Protein 2QLK (pdb7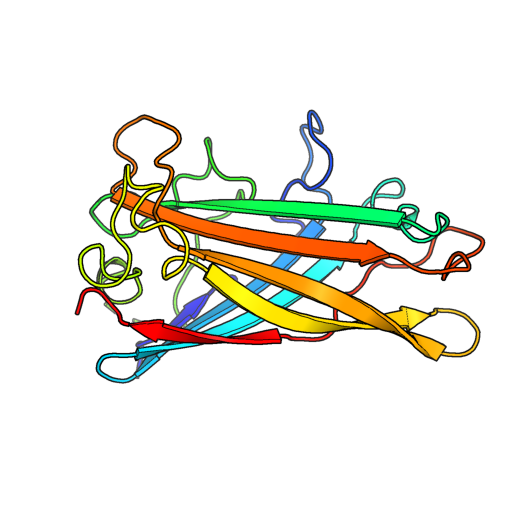0)

Structure (mmCIF, N/CA/C/O backbone):
data_2QLK
#
_entry.id   2QLK
#
_cell.length_a   87.831
_cell.length_b   87.831
_cell.length_c   53.897
_cell.angle_alpha   90.000
_cell.angle_beta   90.000
_cell.angle_gamma   120.000
#
_symmetry.space_group_name_H-M   'H 3'
#
loop_
_entity.id
_entity.type
_entity.pdbx_description
1 polymer Fiber
2 non-polymer GLYCEROL
3 water water
#
loop_
_atom_site.group_PDB
_atom_site.id
_atom_site.type_symbol
_atom_site.label_atom_id
_atom_site.label_alt_id
_atom_site.label_comp_id
_atom_site.label_asym_id
_atom_site.label_entity_id
_atom_site.label_seq_id
_atom_site.pdbx_PDB_ins_code
_atom_site.Cartn_x
_atom_site.Cartn_y
_atom_site.Cartn_z
_atom_site.occupancy
_atom_site.B_iso_or_equiv
_atom_site.auth_seq_id
_atom_site.auth_comp_id
_atom_site.auth_asym_id
_atom_site.auth_atom_id
_atom_sit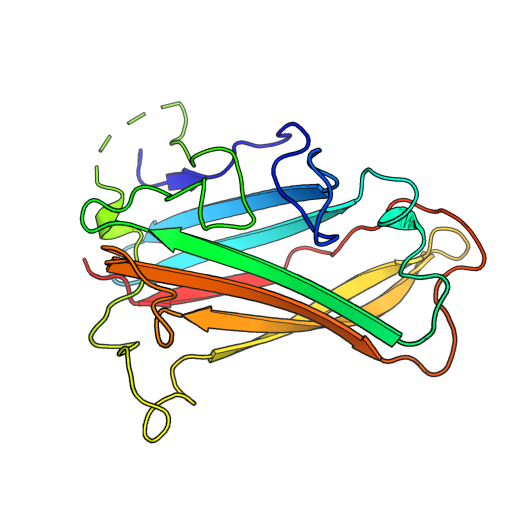e.pdbx_PDB_model_num
ATOM 1 N N . SER A 1 20 ? 0.428 4.804 -21.757 1.00 88.50 20 SER A N 1
ATOM 2 C CA . SER A 1 20 ? 1.012 6.174 -21.829 1.00 88.23 20 SER A CA 1
ATOM 3 C C . SER A 1 20 ? -0.081 7.244 -21.819 1.00 87.71 20 SER A C 1
ATOM 4 O O . SER A 1 20 ? -1.219 6.981 -22.209 1.00 87.72 20 SER A O 1
ATOM 7 N N . ILE A 1 21 ? 0.284 8.446 -21.371 1.00 110.86 21 ILE A N 1
ATOM 8 C CA . ILE A 1 21 ? -0.628 9.592 -21.276 1.00 110.13 21 ILE A CA 1
ATOM 9 C C . ILE A 1 21 ? -1.873 9.229 -20.465 1.00 108.95 21 ILE A C 1
ATOM 10 O O . ILE A 1 21 ? -2.951 9.798 -20.650 1.00 108.39 21 ILE A O 1
ATOM 15 N N . ASN A 1 22 ? -1.698 8.280 -19.551 1.00 71.56 22 ASN A N 1
ATOM 16 C CA . ASN A 1 22 ? -2.779 7.811 -18.696 1.00 69.36 22 ASN A CA 1
ATOM 17 C C . ASN A 1 22 ? -2.505 8.259 -17.267 1.00 66.81 22 ASN A C 1
ATOM 18 O O . ASN A 1 22 ? -2.630 7.484 -16.317 1.00 67.02 22 ASN A O 1
ATOM 23 N N . THR A 1 23 ? -2.146 9.528 -17.122 1.00 46.71 23 THR A N 1
ATOM 24 C CA . THR A 1 23 ? -1.831 10.066 -15.817 1.00 43.38 23 THR A CA 1
ATOM 25 C C . THR A 1 23 ? -2.340 11.495 -15.586 1.00 41.69 23 THR A C 1
ATOM 26 O O . THR A 1 23 ? -2.026 12.423 -16.341 1.00 41.40 23 THR A O 1
ATOM 30 N N . LEU A 1 24 ? -3.151 11.645 -14.541 1.00 45.12 24 LEU A N 1
ATOM 31 C CA . LEU A 1 24 ? -3.729 12.925 -14.147 1.00 42.54 24 LEU A CA 1
ATOM 32 C C . LEU A 1 24 ? -3.059 13.348 -12.824 1.00 41.11 24 LEU A C 1
ATOM 33 O O . LEU A 1 24 ? -3.083 12.594 -11.849 1.00 42.21 24 LEU A O 1
ATOM 38 N N . TRP A 1 25 ? -2.452 14.532 -12.778 1.00 37.32 25 TRP A N 1
ATOM 39 C CA . TRP A 1 25 ? -1.769 14.950 -11.559 1.00 34.78 25 TRP A CA 1
ATOM 40 C C . TRP A 1 25 ? -1.647 16.444 -11.363 1.00 34.21 25 TRP A C 1
ATOM 41 O O . TRP A 1 25 ? -2.008 17.247 -12.234 1.00 35.06 25 TRP A O 1
ATOM 52 N N . THR A 1 26 ? -1.106 16.809 -10.209 1.00 32.04 26 THR A N 1
ATOM 53 C CA . THR A 1 26 ? -0.920 18.196 -9.861 1.00 30.14 26 THR A CA 1
ATOM 54 C C . THR A 1 26 ? 0.412 18.719 -10.398 1.00 31.19 26 THR A C 1
ATOM 55 O O . THR A 1 26 ? 0.698 19.900 -10.253 1.00 31.07 26 THR A O 1
ATOM 59 N N . GLY A 1 27 ? 1.204 17.850 -11.023 1.00 35.40 27 GLY A N 1
ATOM 60 C CA . GLY A 1 27 ? 2.514 18.257 -11.505 1.00 39.20 27 GLY A CA 1
ATOM 61 C C . GLY A 1 27 ? 3.446 18.058 -10.322 1.00 41.99 27 GLY A C 1
ATOM 62 O O . GLY A 1 27 ? 3.000 18.205 -9.180 1.00 41.41 27 GLY A O 1
ATOM 63 N N . ILE A 1 28 ? 4.714 17.739 -10.564 1.00 93.01 28 ILE A N 1
ATOM 64 C CA . ILE A 1 28 ? 5.656 17.495 -9.471 1.00 95.34 28 ILE A CA 1
ATOM 65 C C . ILE A 1 28 ? 5.673 18.504 -8.324 1.00 96.63 28 ILE A C 1
ATOM 66 O O . ILE A 1 28 ? 4.959 18.329 -7.342 1.00 100.02 28 ILE A O 1
ATOM 71 N N . ASN A 1 29 ? 6.497 19.541 -8.433 1.00 51.77 29 ASN A N 1
ATOM 72 C CA . ASN A 1 29 ? 6.603 20.556 -7.384 1.00 50.68 29 ASN A CA 1
ATOM 73 C C . ASN A 1 29 ? 5.685 21.739 -7.683 1.00 48.83 29 ASN A C 1
ATOM 74 O O . ASN A 1 29 ? 6.147 22.803 -8.095 1.00 49.12 29 ASN A O 1
ATOM 79 N N . PRO A 1 30 ? 4.374 21.575 -7.457 1.00 41.49 30 PRO A N 1
ATOM 80 C CA . PRO A 1 30 ? 3.401 22.637 -7.717 1.00 38.83 30 PRO A CA 1
ATOM 81 C C . PRO A 1 30 ? 3.519 23.794 -6.743 1.00 36.80 30 PRO A C 1
ATOM 82 O O . PRO A 1 30 ? 4.139 23.672 -5.688 1.00 36.14 30 PRO A O 1
ATOM 86 N N . PRO A 1 31 ? 2.926 24.946 -7.094 1.00 37.49 31 PRO A N 1
ATOM 87 C CA . PRO A 1 31 ? 2.977 26.105 -6.206 1.00 35.99 31 PRO A CA 1
ATOM 88 C C . PRO A 1 31 ? 1.911 25.868 -5.135 1.00 34.15 31 PRO A C 1
ATOM 89 O O . PRO A 1 31 ? 1.192 24.861 -5.197 1.00 32.41 31 PRO A O 1
ATOM 93 N N . PRO A 1 32 ? 1.820 26.752 -4.125 1.00 30.64 32 PRO A N 1
ATOM 94 C CA . PRO A 1 32 ? 0.774 26.528 -3.114 1.00 29.65 32 PRO A CA 1
ATOM 95 C C . PRO A 1 32 ? -0.497 26.364 -3.949 1.00 31.09 32 PRO A C 1
ATOM 96 O O . PRO A 1 32 ? -0.815 27.245 -4.770 1.00 32.01 32 PRO A O 1
ATOM 100 N N . ASN A 1 33 ? -1.208 25.247 -3.758 1.00 24.71 33 ASN A N 1
ATOM 101 C CA . ASN A 1 33 ? -2.382 24.956 -4.560 1.00 24.93 33 ASN A CA 1
ATOM 102 C C . ASN A 1 33 ? -3.657 24.559 -3.813 1.00 24.87 33 ASN A C 1
ATOM 103 O O . ASN A 1 33 ? -4.676 24.288 -4.446 1.00 26.90 33 ASN A O 1
ATOM 108 N N . CYS A 1 34 ? -3.618 24.508 -2.482 1.00 24.51 34 CYS A N 1
ATOM 109 C CA . CYS A 1 34 ? -4.831 24.164 -1.739 1.00 25.88 34 CYS A CA 1
ATOM 110 C C . CYS A 1 34 ? -4.995 25.016 -0.493 1.00 26.47 34 CYS A C 1
ATOM 111 O O . CYS A 1 34 ? -4.084 25.718 -0.095 1.00 26.52 34 CYS A O 1
ATOM 114 N N . GLN A 1 35 ? -6.163 24.959 0.125 1.00 31.87 35 GLN A N 1
ATOM 115 C CA . GLN A 1 35 ? -6.414 25.765 1.310 1.00 31.88 35 GLN A CA 1
ATOM 116 C C . GLN A 1 35 ? -6.771 24.870 2.477 1.00 31.26 35 GLN A C 1
ATOM 117 O O . GLN A 1 35 ? -7.818 24.225 2.497 1.00 29.66 35 GLN A O 1
ATOM 123 N N . ILE A 1 36 ? -5.875 24.841 3.447 1.00 25.93 36 ILE A N 1
ATOM 124 C CA . ILE A 1 36 ? -6.041 24.025 4.637 1.00 28.05 36 ILE A CA 1
ATOM 125 C C . ILE A 1 36 ? -6.836 24.756 5.706 1.00 31.16 36 ILE A C 1
ATOM 126 O O . ILE A 1 36 ? -7.698 24.169 6.357 1.00 32.31 36 ILE A O 1
ATOM 131 N N . VAL A 1 37 ? -6.534 26.033 5.889 1.00 43.29 37 VAL A N 1
ATOM 132 C CA . VAL A 1 37 ? -7.218 26.848 6.878 1.00 47.96 37 VAL A CA 1
ATOM 133 C C . VAL A 1 37 ? -8.445 27.465 6.217 1.00 50.85 37 VAL A C 1
ATOM 134 O O . VAL A 1 37 ? -8.327 28.103 5.170 1.00 52.10 37 VAL A O 1
ATOM 138 N N . GLU A 1 38 ? -9.629 27.265 6.793 1.00 40.84 38 GLU A N 1
ATOM 139 C CA . GLU A 1 38 ? -10.800 27.854 6.171 1.00 43.62 38 GLU A CA 1
ATOM 140 C C . GLU A 1 38 ? -10.675 29.376 6.214 1.00 45.03 38 GLU A C 1
ATOM 141 O O . GLU A 1 38 ? -10.038 29.934 7.117 1.00 44.22 38 GLU A O 1
ATOM 147 N N . ASN A 1 39 ? -11.252 30.044 5.221 1.00 76.57 39 ASN A N 1
ATOM 148 C CA . ASN A 1 39 ? -11.173 31.497 5.156 1.00 79.69 39 ASN A CA 1
ATOM 149 C C . ASN A 1 39 ? -9.711 31.925 5.154 1.00 80.47 39 ASN A C 1
ATOM 150 O O . ASN A 1 39 ? -9.185 32.441 6.142 1.00 80.82 39 ASN A O 1
ATOM 155 N N . THR A 1 40 ? -9.054 31.677 4.034 1.00 82.08 40 THR A N 1
ATOM 156 C CA . THR A 1 40 ? -7.664 32.040 3.861 1.00 82.23 40 THR A CA 1
ATOM 157 C C . THR A 1 40 ? -7.536 32.248 2.363 1.00 82.06 40 THR A C 1
ATOM 158 O O . THR A 1 40 ? -7.068 31.378 1.632 1.00 83.69 40 THR A O 1
ATOM 162 N N . ASN A 1 41 ? -7.985 33.412 1.911 1.00 80.74 41 ASN A N 1
ATOM 163 C CA . ASN A 1 41 ? -7.964 33.752 0.495 1.00 79.37 41 ASN A CA 1
ATOM 164 C C . ASN A 1 41 ? -6.735 33.198 -0.234 1.00 77.24 41 ASN A C 1
ATOM 165 O O . ASN A 1 41 ? -6.778 32.975 -1.449 1.00 77.53 41 ASN A O 1
ATOM 170 N N . THR A 1 42 ? -5.652 32.959 0.506 1.00 52.78 42 THR A N 1
ATOM 171 C CA . THR A 1 42 ? -4.425 32.427 -0.092 1.00 49.77 42 THR A CA 1
ATOM 172 C C . THR A 1 42 ? -4.187 30.936 0.192 1.00 46.67 42 THR A C 1
ATOM 173 O O . THR A 1 42 ? -4.481 30.434 1.277 1.00 46.11 42 THR A O 1
ATOM 177 N N . ASN A 1 43 ? -3.645 30.239 -0.798 1.00 40.25 43 ASN A N 1
ATOM 178 C CA . ASN A 1 43 ? -3.360 28.820 -0.671 1.00 36.65 43 ASN A CA 1
ATOM 179 C C . ASN A 1 43 ? -2.236 28.654 0.330 1.00 34.75 43 ASN A C 1
ATOM 180 O O . ASN A 1 43 ? -1.214 29.322 0.229 1.00 35.69 43 ASN A O 1
ATOM 185 N N . ASP A 1 44 ? -2.450 27.801 1.326 1.00 34.93 44 ASP A N 1
ATOM 186 C CA . ASP A 1 44 ? -1.461 27.599 2.370 1.00 32.30 44 ASP A CA 1
ATOM 187 C C . ASP A 1 44 ? -0.841 26.228 2.404 1.00 30.79 44 ASP A C 1
ATOM 188 O O . ASP A 1 44 ? -0.167 25.875 3.378 1.00 29.33 44 ASP A O 1
ATOM 193 N N . GLY A 1 45 ? -1.070 25.456 1.359 1.00 29.12 45 GLY A N 1
ATOM 194 C CA . GLY A 1 45 ? -0.498 24.136 1.324 1.00 28.47 45 GLY A CA 1
ATOM 195 C C . GLY A 1 45 ? -0.146 23.683 -0.074 1.00 27.43 45 GLY A C 1
ATOM 196 O O . GLY A 1 45 ? -0.672 24.212 -1.065 1.00 26.32 45 GLY A O 1
ATOM 197 N N . LYS A 1 46 ? 0.762 22.710 -0.149 1.00 21.59 46 LYS A N 1
ATOM 198 C CA . LYS A 1 46 ? 1.177 22.142 -1.430 1.00 21.80 46 LYS A CA 1
ATOM 199 C C . LYS A 1 46 ? 0.835 20.667 -1.472 1.00 21.08 46 LYS A C 1
ATOM 200 O O . LYS A 1 46 ? 1.470 19.847 -0.824 1.00 21.70 46 LYS A O 1
ATOM 206 N N . LEU A 1 47 ? -0.188 20.343 -2.231 1.00 24.49 47 LEU A N 1
ATOM 207 C CA . LEU A 1 47 ? -0.625 18.977 -2.365 1.00 24.01 47 LEU A CA 1
ATOM 208 C C . LEU A 1 47 ? -0.100 18.347 -3.646 1.00 25.15 47 LEU A C 1
ATOM 209 O O . LEU A 1 47 ? -0.279 18.881 -4.745 1.00 25.55 47 LEU A O 1
ATOM 214 N N . THR A 1 48 ? 0.578 17.220 -3.494 1.00 26.40 48 THR A N 1
ATOM 215 C CA . THR A 1 48 ? 1.095 16.459 -4.632 1.00 25.02 48 THR A CA 1
ATOM 216 C C . THR A 1 48 ? 0.193 15.229 -4.713 1.00 26.67 48 THR A C 1
ATOM 217 O O . THR A 1 48 ? 0.185 14.365 -3.817 1.00 27.37 48 THR A O 1
ATOM 221 N N . LEU A 1 49 ? -0.578 15.166 -5.783 1.00 21.85 49 LEU A N 1
ATOM 222 C CA . LEU A 1 49 ? -1.480 14.072 -6.008 1.00 22.68 49 LEU A CA 1
ATOM 223 C C . LEU A 1 49 ? -1.193 13.551 -7.397 1.00 24.22 49 LEU A C 1
ATOM 224 O O . LEU A 1 49 ? -1.165 14.330 -8.347 1.00 21.95 49 LEU A O 1
ATOM 229 N N . VAL A 1 50 ? -0.963 12.247 -7.504 1.00 22.69 50 VAL A N 1
ATOM 230 C CA . VAL A 1 50 ? -0.718 11.612 -8.765 1.00 23.83 50 VAL A CA 1
ATOM 231 C C . VAL A 1 50 ? -1.716 10.461 -8.921 1.00 26.02 50 VAL A C 1
ATOM 232 O O . VAL A 1 50 ? -1.777 9.559 -8.089 1.00 27.99 50 VAL A O 1
ATOM 236 N N . LEU A 1 51 ? -2.516 10.522 -9.981 1.00 35.05 51 LEU A N 1
ATOM 237 C CA . LEU A 1 51 ? -3.506 9.501 -10.291 1.00 35.80 51 LEU A CA 1
ATOM 238 C C . LEU A 1 51 ? -3.132 8.855 -11.629 1.00 36.78 51 LEU A C 1
ATOM 239 O O . LEU A 1 51 ? -2.992 9.539 -12.647 1.00 36.02 51 LEU A O 1
ATOM 244 N N . VAL A 1 52 ? -2.944 7.539 -11.609 1.00 30.39 52 VAL A N 1
ATOM 245 C CA . VAL A 1 52 ? -2.586 6.788 -12.798 1.00 32.22 52 VAL A CA 1
ATOM 246 C C . VAL A 1 52 ? -3.669 5.766 -13.151 1.00 34.43 52 VAL A C 1
ATOM 247 O O . VAL A 1 52 ? -4.071 4.947 -12.308 1.00 34.38 52 VAL A O 1
ATOM 251 N N . LYS A 1 53 ? -4.133 5.828 -14.397 1.00 35.17 53 LYS A N 1
ATOM 252 C CA . LYS A 1 53 ? -5.141 4.912 -14.899 1.00 37.87 53 LYS A CA 1
ATOM 253 C C . LYS A 1 53 ? -4.390 3.623 -15.167 1.00 38.63 53 LYS A C 1
ATOM 254 O O . LYS A 1 53 ? -3.330 3.629 -15.785 1.00 39.90 53 LYS A O 1
ATOM 260 N N . ASN A 1 54 ? -4.938 2.514 -14.692 1.00 38.78 54 ASN A N 1
ATOM 261 C CA . ASN A 1 54 ? -4.279 1.232 -14.853 1.00 39.82 54 ASN A CA 1
ATOM 262 C C . ASN A 1 54 ? -5.379 0.179 -14.841 1.00 39.90 54 ASN A C 1
ATOM 263 O O . ASN A 1 54 ? -5.607 -0.493 -13.838 1.00 39.37 54 ASN A O 1
ATOM 268 N N . GLY A 1 55 ? -6.085 0.071 -15.966 1.00 44.43 55 GLY A N 1
ATOM 269 C CA . GLY A 1 55 ? -7.174 -0.885 -16.074 1.00 42.61 55 GLY A CA 1
ATOM 270 C C . GLY A 1 55 ? -8.377 -0.411 -15.289 1.00 41.57 55 GLY A C 1
ATOM 271 O O . GLY A 1 55 ? -8.717 0.768 -15.313 1.00 41.64 55 GLY A O 1
ATOM 272 N N . GLY A 1 56 ? -9.015 -1.325 -14.569 1.00 40.61 56 GLY A N 1
ATOM 273 C CA . GLY A 1 56 ? -10.180 -0.958 -13.788 1.00 38.66 56 GLY A CA 1
ATOM 274 C C . GLY A 1 56 ? -9.837 -0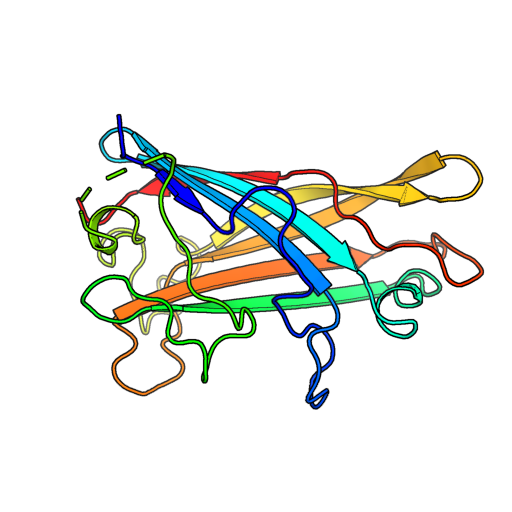.227 -12.512 1.00 37.37 56 GLY A C 1
ATOM 275 O O . GLY A 1 56 ? -10.735 0.134 -11.745 1.00 37.56 56 GLY A O 1
ATOM 276 N N . LEU A 1 57 ? -8.543 0.003 -12.296 1.00 37.38 57 LEU A N 1
ATOM 277 C CA . LEU A 1 57 ? -8.058 0.671 -11.089 1.00 36.89 57 LEU A CA 1
ATOM 278 C C . LEU A 1 57 ? -7.269 1.936 -11.311 1.00 36.56 57 LEU A C 1
ATOM 279 O O . LEU A 1 57 ? -6.509 2.032 -12.250 1.00 37.49 57 LEU A O 1
ATOM 284 N N . VAL A 1 58 ? -7.450 2.907 -10.431 1.00 34.51 58 VAL A N 1
ATOM 285 C CA . VAL A 1 58 ? -6.639 4.106 -10.492 1.00 33.99 58 VAL A CA 1
ATOM 286 C C . VAL A 1 58 ? -5.582 3.881 -9.392 1.00 33.56 58 VAL A C 1
ATOM 287 O O . VAL A 1 58 ? -5.924 3.487 -8.271 1.00 33.63 58 VAL A O 1
ATOM 291 N N . ASN A 1 59 ? -4.311 4.075 -9.725 1.00 30.41 59 ASN A N 1
ATOM 292 C CA . ASN A 1 59 ? -3.224 3.938 -8.762 1.00 29.41 59 ASN A CA 1
ATOM 293 C C . ASN A 1 59 ? -2.885 5.346 -8.306 1.00 28.74 59 ASN A C 1
ATOM 294 O O . ASN A 1 59 ? -2.506 6.191 -9.114 1.00 28.30 59 ASN A O 1
ATOM 299 N N . GLY A 1 60 ? -3.025 5.608 -7.016 1.00 30.27 60 GLY A N 1
ATOM 300 C CA . GLY A 1 60 ? -2.754 6.943 -6.525 1.00 26.99 60 GLY A CA 1
ATOM 301 C C . GLY A 1 60 ? -1.616 7.140 -5.551 1.00 25.41 60 GLY A C 1
ATOM 302 O O . GLY A 1 60 ? -1.172 6.211 -4.866 1.00 24.58 60 GLY A O 1
ATOM 303 N N . TYR A 1 61 ? -1.168 8.388 -5.485 1.00 21.95 61 TYR A N 1
ATOM 304 C CA . TYR A 1 61 ? -0.086 8.796 -4.610 1.00 20.07 61 TYR A CA 1
ATOM 305 C C . TYR A 1 61 ? -0.426 10.183 -4.086 1.00 20.67 61 TYR A C 1
ATOM 306 O O . TYR A 1 61 ? -0.732 11.117 -4.852 1.00 20.76 61 TYR A O 1
ATOM 315 N N . VAL A 1 62 ? -0.367 10.348 -2.773 1.00 19.38 62 VAL A N 1
ATOM 316 C CA . VAL A 1 62 ? -0.698 11.631 -2.221 1.00 19.41 62 VAL A CA 1
ATOM 317 C C . VAL A 1 62 ? 0.184 12.059 -1.050 1.00 20.86 62 VAL A C 1
ATOM 318 O O . VAL A 1 62 ? 0.410 11.304 -0.108 1.00 23.41 62 VAL A O 1
ATOM 322 N N . SER A 1 63 ? 0.702 13.278 -1.130 1.00 20.41 63 SER A N 1
ATOM 323 C CA . SER A 1 63 ? 1.519 13.811 -0.046 1.00 20.43 63 SER A CA 1
ATOM 324 C C . SER A 1 63 ? 1.219 15.288 0.012 1.00 21.61 63 SER A C 1
ATOM 325 O O . SER A 1 63 ? 0.845 15.906 -0.996 1.00 19.70 63 SER A O 1
ATOM 328 N N . LEU A 1 64 ? 1.368 15.840 1.211 1.00 18.62 64 LEU A N 1
ATOM 329 C CA . LEU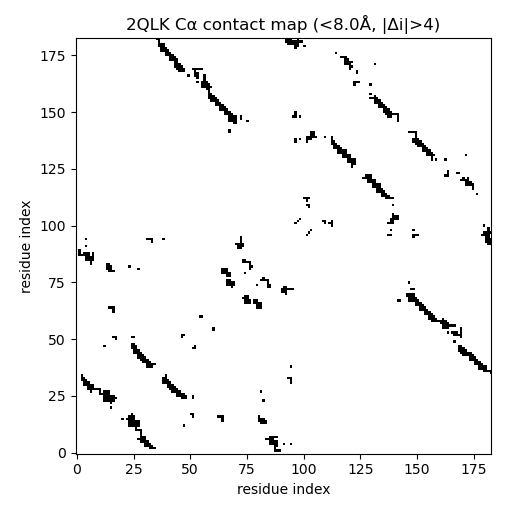 A 1 64 ? 1.070 17.226 1.463 1.00 21.00 64 LEU A CA 1
ATOM 330 C C . LEU A 1 64 ? 2.228 17.962 2.112 1.00 20.78 64 LEU A C 1
ATOM 331 O O . LEU A 1 64 ? 2.931 17.403 2.938 1.00 23.58 64 LEU A O 1
ATOM 336 N N . VAL A 1 65 ? 2.429 19.208 1.718 1.00 21.56 65 VAL A N 1
ATOM 337 C CA . VAL A 1 65 ? 3.472 20.069 2.318 1.00 22.09 65 VAL A CA 1
ATOM 338 C C . VAL A 1 65 ? 2.811 21.415 2.738 1.00 21.07 65 VAL A C 1
ATOM 339 O O . VAL A 1 65 ? 2.067 22.037 1.969 1.00 22.16 65 VAL A O 1
ATOM 343 N N . GLY A 1 66 ? 3.065 21.858 3.955 1.00 22.04 66 GLY A N 1
ATOM 344 C CA . GLY A 1 66 ? 2.439 23.098 4.400 1.00 24.69 66 GLY A CA 1
ATOM 345 C C . GLY A 1 66 ? 3.300 24.315 4.108 1.00 27.80 66 GLY A C 1
ATOM 346 O O . GLY A 1 66 ? 4.526 24.234 4.238 1.00 26.21 66 GLY A O 1
ATOM 347 N N . VAL A 1 67 ? 2.675 25.440 3.744 1.00 37.31 67 VAL A N 1
ATOM 348 C CA . VAL A 1 67 ? 3.425 26.651 3.433 1.00 39.30 67 VAL A CA 1
ATOM 349 C C . VAL A 1 67 ? 3.259 27.796 4.430 1.00 40.08 67 VAL A C 1
ATOM 350 O O . VAL A 1 67 ? 4.245 28.418 4.828 1.00 40.35 67 VAL A O 1
ATOM 354 N N . SER A 1 68 ? 2.028 28.068 4.849 1.00 34.93 68 SER A N 1
ATOM 355 C CA . SER A 1 68 ? 1.806 29.162 5.770 1.00 34.56 68 SER A CA 1
ATOM 356 C C . SER A 1 68 ? 2.255 28.881 7.196 1.00 36.34 68 SER A C 1
ATOM 357 O O . SER A 1 68 ? 2.300 27.719 7.655 1.00 35.01 68 SER A O 1
ATOM 360 N N . ASP A 1 69 ? 2.599 29.967 7.890 1.00 34.60 69 ASP A N 1
ATOM 361 C CA . ASP A 1 69 ? 3.033 29.901 9.281 1.00 37.03 69 ASP A CA 1
ATOM 362 C C . ASP A 1 69 ? 1.965 29.172 10.095 1.00 36.44 69 ASP A C 1
ATOM 363 O O . ASP A 1 69 ? 2.280 28.438 11.031 1.00 36.65 69 ASP A O 1
ATOM 368 N N . THR A 1 70 ? 0.701 29.379 9.740 1.00 36.39 70 THR A N 1
ATOM 369 C CA . THR A 1 70 ? -0.394 28.736 10.454 1.00 35.97 70 THR A CA 1
ATOM 370 C C . THR A 1 70 ? -0.386 27.226 10.220 1.00 36.11 70 THR A C 1
ATOM 371 O O . THR A 1 70 ? -0.457 26.435 11.168 1.00 36.78 70 THR A O 1
ATOM 375 N N . VAL A 1 71 ? -0.318 26.821 8.958 1.00 30.51 71 VAL A N 1
ATOM 376 C CA . VAL A 1 71 ? -0.297 25.406 8.662 1.00 27.54 71 VAL A CA 1
ATOM 377 C C . VAL A 1 71 ? 0.909 24.775 9.383 1.00 28.22 71 VAL A C 1
ATOM 378 O O . VAL A 1 71 ? 0.768 23.802 10.134 1.00 27.34 71 VAL A O 1
ATOM 382 N N . ASN A 1 72 ? 2.085 25.369 9.206 1.00 30.61 72 ASN A N 1
ATOM 383 C CA . ASN A 1 72 ? 3.287 24.802 9.797 1.00 30.18 72 ASN A CA 1
ATOM 384 C C . ASN A 1 72 ? 3.442 24.950 11.306 1.00 29.99 72 ASN A C 1
ATOM 385 O O . ASN A 1 72 ? 4.539 24.836 11.850 1.00 29.25 72 ASN A O 1
ATOM 390 N N . GLN A 1 73 ? 2.314 25.149 11.978 1.00 35.96 73 GLN A N 1
ATOM 391 C CA . GLN A 1 73 ? 2.286 25.286 13.423 1.00 38.41 73 GLN A CA 1
ATOM 392 C C . GLN A 1 73 ? 1.239 24.303 13.969 1.00 37.89 73 GLN A C 1
ATOM 393 O O . GLN A 1 73 ? 1.122 24.103 15.179 1.00 36.49 73 GLN A O 1
ATOM 399 N N . MET A 1 74 ? 0.485 23.683 13.062 1.00 31.39 74 MET A N 1
ATOM 400 C CA . MET A 1 74 ? -0.544 22.733 13.489 1.00 30.95 74 MET A CA 1
ATOM 401 C C . MET A 1 74 ? 0.043 21.560 14.282 1.00 29.75 74 MET A C 1
ATOM 402 O O . MET A 1 74 ? -0.627 20.979 15.150 1.00 28.94 74 MET A O 1
ATOM 407 N N . PHE A 1 75 ? 1.290 21.208 13.992 1.00 30.18 75 PHE A N 1
ATOM 408 C CA . PHE A 1 75 ? 1.904 20.095 14.695 1.00 32.34 75 PHE A CA 1
ATOM 409 C C . PHE A 1 75 ? 2.606 20.467 16.009 1.00 35.28 75 PHE A C 1
ATOM 410 O O . PHE A 1 75 ? 3.480 19.735 16.469 1.00 35.39 75 PHE A O 1
ATOM 418 N N . THR A 1 76 ? 2.235 21.615 16.596 1.00 35.66 76 THR A N 1
ATOM 419 C CA . THR A 1 76 ? 2.767 22.001 17.911 1.00 36.91 76 THR A CA 1
ATOM 420 C C . THR A 1 76 ? 1.731 21.510 18.951 1.00 37.23 76 THR A C 1
ATOM 421 O O . THR A 1 76 ? 1.944 21.582 20.167 1.00 36.24 76 THR A O 1
ATOM 425 N N . GLN A 1 77 ? 0.609 21.004 18.459 1.00 34.66 77 GLN A N 1
ATOM 426 C CA . GLN A 1 77 ? -0.448 20.480 19.326 1.00 37.86 77 GLN A CA 1
ATOM 427 C C . GLN A 1 77 ? -0.487 18.957 19.175 1.00 38.94 77 GLN A C 1
ATOM 428 O O . GLN A 1 77 ? -0.130 18.428 18.126 1.00 40.37 77 GLN A O 1
ATOM 434 N N . LYS A 1 78 ? -0.924 18.260 20.215 1.00 40.48 78 LYS A N 1
ATOM 435 C CA . LYS A 1 78 ? -0.981 16.805 20.182 1.00 40.88 78 LYS A CA 1
ATOM 436 C C . LYS A 1 78 ? -2.067 16.269 19.247 1.00 39.13 78 LYS A C 1
ATOM 437 O O . LYS A 1 78 ? -2.057 15.093 18.873 1.00 39.05 78 LYS A O 1
ATOM 443 N N . THR A 1 79 ? -3.001 17.132 18.867 1.00 37.17 79 THR A N 1
ATOM 444 C CA . THR A 1 79 ? -4.087 16.726 17.996 1.00 35.20 79 THR A CA 1
ATOM 445 C C . THR A 1 79 ? -4.241 17.689 16.821 1.00 32.83 79 THR A C 1
ATOM 446 O O . THR A 1 79 ? -4.024 18.887 16.949 1.00 29.37 79 THR A O 1
ATOM 450 N N . ALA A 1 80 ? -4.606 17.162 15.658 1.00 29.93 80 ALA A N 1
ATOM 451 C CA . ALA A 1 80 ? -4.781 18.031 14.493 1.00 27.61 80 ALA A CA 1
ATOM 452 C C . ALA A 1 80 ? -5.547 17.294 13.413 1.00 28.13 80 ALA A C 1
ATOM 453 O O . ALA A 1 80 ? -5.553 16.066 13.363 1.00 26.19 80 ALA A O 1
ATOM 455 N N . ASN A 1 81 ? -6.191 18.048 12.545 1.00 32.11 81 ASN A N 1
ATOM 456 C CA . ASN A 1 81 ? -6.967 17.458 11.479 1.00 35.21 81 ASN A CA 1
ATOM 457 C C . ASN A 1 81 ? -6.853 18.371 10.272 1.00 35.46 81 ASN A C 1
ATOM 458 O O . ASN A 1 81 ? -6.943 19.599 10.381 1.00 37.12 81 ASN A O 1
ATOM 463 N N . ILE A 1 82 ? -6.621 17.762 9.124 1.00 22.97 82 ILE A N 1
ATOM 464 C CA . ILE A 1 82 ? -6.487 18.479 7.887 1.00 20.51 82 ILE A CA 1
ATOM 465 C C . ILE A 1 82 ? -7.399 17.759 6.924 1.00 20.59 82 ILE A C 1
ATOM 466 O O . ILE A 1 82 ? -7.392 16.524 6.853 1.00 17.69 82 ILE A O 1
ATOM 471 N N . GLN A 1 83 ? -8.207 18.525 6.208 1.00 27.53 83 GLN A N 1
ATOM 472 C CA . GLN A 1 83 ? -9.134 17.958 5.246 1.00 27.23 83 GLN A CA 1
ATOM 473 C C . GLN A 1 83 ? -9.004 18.674 3.917 1.00 27.73 83 GLN A C 1
ATOM 474 O O . GLN A 1 83 ? -8.884 19.891 3.862 1.00 29.78 83 GLN A O 1
ATOM 480 N N . LEU A 1 84 ? -9.028 17.916 2.835 1.00 22.66 84 LEU A N 1
ATOM 481 C CA . LEU A 1 84 ? -8.914 18.513 1.513 1.00 21.36 84 LEU A CA 1
ATOM 482 C C . LEU A 1 84 ? -9.974 17.840 0.666 1.00 22.88 84 LEU A C 1
ATOM 483 O O . LEU A 1 84 ? -9.946 16.620 0.475 1.00 17.11 84 LEU A O 1
ATOM 488 N N . ARG A 1 85 ? -10.913 18.628 0.163 1.00 31.54 85 ARG A N 1
ATOM 489 C CA . ARG A 1 85 ? -11.988 18.094 -0.667 1.00 35.48 85 ARG A CA 1
ATOM 490 C C . ARG A 1 85 ? -11.833 18.439 -2.142 1.00 37.21 85 ARG A C 1
ATOM 491 O O . ARG A 1 85 ? -11.616 19.603 -2.507 1.00 37.68 85 ARG A O 1
ATOM 499 N N . LEU A 1 86 ? -11.949 17.426 -2.994 1.00 29.40 86 LEU A N 1
ATOM 500 C CA . LEU A 1 86 ? -11.874 17.626 -4.421 1.00 29.67 86 LEU A CA 1
ATOM 501 C C . LEU A 1 86 ? -13.243 17.288 -5.001 1.00 31.10 86 LEU A C 1
ATOM 502 O O . LEU A 1 86 ? -13.771 16.210 -4.751 1.00 28.88 86 LEU A O 1
ATOM 507 N N . TYR A 1 87 ? -13.828 18.214 -5.758 1.00 28.96 87 TYR A N 1
ATOM 508 C CA . TYR A 1 87 ? -15.125 17.944 -6.376 1.00 30.86 87 TYR A CA 1
ATOM 509 C C . TYR A 1 87 ? -14.916 18.029 -7.885 1.00 32.07 87 TYR A C 1
ATOM 510 O O . TYR A 1 87 ? -14.249 18.947 -8.378 1.00 30.83 87 TYR A O 1
ATOM 519 N N . PHE A 1 88 ? -15.477 17.068 -8.612 1.00 35.36 88 PHE A N 1
ATOM 520 C CA . PHE A 1 88 ? -15.322 17.008 -10.064 1.00 38.27 88 PHE A CA 1
ATOM 521 C C . PHE A 1 88 ? -16.654 17.025 -10.802 1.00 40.89 88 PHE A C 1
ATOM 522 O O . PHE A 1 88 ? -17.674 16.587 -10.273 1.00 41.26 88 PHE A O 1
ATOM 530 N N . ASP A 1 89 ? -16.628 17.515 -12.038 1.00 41.07 89 ASP A N 1
ATOM 531 C CA . ASP A 1 89 ? -17.830 17.548 -12.847 1.00 43.58 89 ASP A CA 1
ATOM 532 C C . ASP A 1 89 ? -17.883 16.266 -13.679 1.00 44.47 89 ASP A C 1
ATOM 533 O O . ASP A 1 89 ? -16.985 15.423 -13.593 1.00 43.00 89 ASP A O 1
ATOM 538 N N . SER A 1 90 ? -18.948 16.135 -14.469 1.00 43.44 90 SER A N 1
ATOM 539 C CA . SER A 1 90 ? -19.199 14.971 -15.310 1.00 45.67 90 SER A CA 1
ATOM 540 C C . SER A 1 90 ? -18.050 14.628 -16.246 1.00 46.20 90 SER A C 1
ATOM 541 O O . SER A 1 90 ? -17.808 13.458 -16.540 1.00 46.89 90 SER A O 1
ATOM 544 N N . SER A 1 91 ? -17.340 15.646 -16.713 1.00 60.13 91 SER A N 1
ATOM 545 C CA . SER A 1 91 ? -16.222 15.436 -17.619 1.00 60.14 91 SER A CA 1
ATOM 546 C C . SER A 1 91 ? -14.986 14.937 -16.867 1.00 60.42 91 SER A C 1
ATOM 547 O O . SER A 1 91 ? -14.098 14.315 -17.464 1.00 60.54 91 SER A O 1
ATOM 550 N N . GLY A 1 92 ? -14.937 15.213 -15.563 1.00 52.90 92 GLY A N 1
ATOM 551 C CA . GLY A 1 92 ? -13.808 14.799 -14.747 1.00 52.53 92 GLY A CA 1
ATOM 552 C C . GLY A 1 92 ? -12.877 15.959 -14.452 1.00 51.86 92 GLY A C 1
ATOM 553 O O . GLY A 1 92 ? -11.701 15.760 -14.146 1.00 52.24 92 GLY A O 1
ATOM 554 N N . ASN A 1 93 ? -13.408 17.177 -14.537 1.00 43.80 93 ASN A N 1
ATOM 555 C CA . ASN A 1 93 ? -12.614 18.370 -14.292 1.00 42.00 93 ASN A CA 1
ATOM 556 C C . ASN A 1 93 ? -12.823 18.878 -12.885 1.00 40.24 93 ASN A C 1
ATOM 557 O O . ASN A 1 93 ? -13.953 18.953 -12.398 1.00 38.31 93 ASN A O 1
ATOM 562 N N . LEU A 1 94 ? -11.728 19.251 -12.240 1.00 44.95 94 LEU A N 1
ATOM 563 C CA . LEU A 1 94 ? -11.794 19.758 -10.883 1.00 43.65 94 LEU A CA 1
ATOM 564 C C . LEU A 1 94 ? -12.574 21.070 -10.784 1.00 43.54 94 LEU A C 1
ATOM 565 O O . LEU A 1 94 ? -12.280 22.043 -11.474 1.00 43.71 94 LEU A O 1
ATOM 570 N N . LEU A 1 95 ? -13.581 21.083 -9.926 1.00 36.13 95 LEU A N 1
ATOM 571 C CA . LEU A 1 95 ? -14.372 22.271 -9.700 1.00 36.21 95 LEU A CA 1
ATOM 572 C C . LEU A 1 95 ? -13.633 23.054 -8.609 1.00 37.30 95 LEU A C 1
ATOM 573 O O . LEU A 1 95 ? -13.953 22.935 -7.412 1.00 36.68 95 LEU A O 1
ATOM 578 N N . THR A 1 96 ? -12.656 23.860 -9.033 1.00 43.11 96 THR A N 1
ATOM 579 C CA . THR A 1 96 ? -11.805 24.625 -8.113 1.00 44.75 96 THR A CA 1
ATOM 580 C C . THR A 1 96 ? -12.457 25.596 -7.142 1.00 44.67 96 THR A C 1
ATOM 581 O O . THR A 1 96 ? -11.938 25.817 -6.049 1.00 44.97 96 THR A O 1
ATOM 585 N N . GLU A 1 97 ? -13.579 26.191 -7.521 1.00 48.24 97 GLU A N 1
ATOM 586 C CA . GLU A 1 97 ? -14.231 27.122 -6.617 1.00 49.40 97 GLU A CA 1
ATOM 587 C C . GLU A 1 97 ? -14.793 26.427 -5.384 1.00 48.76 97 GLU A C 1
ATOM 588 O O . GLU A 1 97 ? -14.755 26.982 -4.297 1.00 50.17 97 GLU A O 1
ATOM 594 N N . GLU A 1 98 ? -15.313 25.215 -5.551 1.00 49.79 98 GLU A N 1
ATOM 595 C CA . GLU A 1 98 ? -15.914 24.461 -4.443 1.00 48.55 98 GLU A CA 1
ATOM 596 C C . GLU A 1 98 ? -14.926 23.553 -3.722 1.00 45.72 98 GLU A C 1
ATOM 597 O O . GLU A 1 98 ? -15.133 23.182 -2.573 1.00 46.77 98 GLU A O 1
ATOM 603 N N . SER A 1 99 ? -13.856 23.188 -4.414 1.00 38.15 99 SER A N 1
ATOM 604 C CA . SER A 1 99 ? -12.821 22.314 -3.851 1.00 34.07 99 SER A CA 1
ATOM 605 C C . SER A 1 99 ? -11.757 23.083 -3.065 1.00 33.10 99 SER A C 1
ATOM 606 O O . SER A 1 99 ? -11.564 24.277 -3.280 1.00 30.81 99 SER A O 1
ATOM 609 N N . ASP A 1 100 ? -11.074 22.381 -2.158 1.00 29.69 100 ASP A N 1
ATOM 610 C CA . ASP A 1 100 ? -9.986 22.956 -1.385 1.00 28.42 100 ASP A CA 1
ATOM 611 C C . ASP A 1 100 ? -8.726 23.020 -2.263 1.00 28.65 100 ASP A C 1
ATOM 612 O O . ASP A 1 100 ? -7.826 23.805 -1.978 1.00 27.98 100 ASP A O 1
ATOM 617 N N . LEU A 1 101 ? -8.657 22.183 -3.310 1.00 25.55 101 LEU A N 1
ATOM 618 C CA . LEU A 1 101 ? -7.535 22.219 -4.266 1.00 26.42 101 LEU A CA 1
ATOM 619 C C . LEU A 1 101 ? -7.962 23.293 -5.302 1.00 27.51 101 LEU A C 1
ATOM 620 O O . LEU A 1 101 ? -8.984 23.133 -5.961 1.00 28.32 101 LEU A O 1
ATOM 625 N N . LYS A 1 102 ? -7.173 24.354 -5.452 1.00 36.04 102 LYS A N 1
ATOM 626 C CA . LYS A 1 102 ? -7.537 25.478 -6.331 1.00 37.10 102 LYS A CA 1
ATOM 627 C C . LYS A 1 102 ? -6.945 25.558 -7.735 1.00 39.25 102 LYS A C 1
ATOM 628 O O . LYS A 1 102 ? -7.208 26.522 -8.478 1.00 37.02 102 LYS A O 1
ATOM 634 N N . ILE A 1 103 ? -6.137 24.571 -8.096 1.00 34.06 103 ILE A N 1
ATOM 635 C CA . ILE A 1 103 ? -5.506 24.547 -9.406 1.00 35.21 103 ILE A CA 1
ATOM 636 C C . ILE A 1 103 ? -5.908 23.226 -10.031 1.00 37.05 103 ILE A C 1
ATOM 637 O O . ILE A 1 103 ? -5.784 22.173 -9.403 1.00 38.11 103 ILE A O 1
ATOM 642 N N . PRO A 1 104 ? -6.427 23.259 -11.266 1.00 36.53 104 PRO A N 1
ATOM 643 C CA . PRO A 1 104 ? -6.839 22.019 -11.925 1.00 38.01 104 PRO A CA 1
ATOM 644 C C . PRO A 1 104 ? -5.697 21.039 -12.127 1.00 39.16 104 PRO A C 1
ATOM 645 O O . PRO A 1 104 ? -4.529 21.418 -12.154 1.00 38.43 104 PRO A O 1
ATOM 649 N N . LEU A 1 105 ? -6.046 19.768 -12.258 1.00 47.40 105 LEU A N 1
ATOM 650 C CA . LEU A 1 105 ? -5.053 18.737 -12.477 1.00 50.12 105 LEU A CA 1
ATOM 651 C C . LEU A 1 105 ? -4.671 18.777 -13.952 1.00 52.95 105 LEU A C 1
ATOM 652 O O . LEU A 1 105 ? -5.376 19.374 -14.766 1.00 52.75 105 LEU A O 1
ATOM 657 N N . LYS A 1 106 ? -3.562 18.136 -14.298 1.00 48.20 106 LYS A N 1
ATOM 658 C CA . LYS A 1 106 ? -3.106 18.105 -15.682 1.00 52.20 106 LYS A CA 1
ATOM 659 C C . LYS A 1 106 ? -2.728 16.679 -16.082 1.00 54.69 106 LYS A C 1
ATOM 660 O O . LYS A 1 106 ? -3.171 15.722 -15.458 1.00 54.89 106 LYS A O 1
ATOM 666 N N . ASN A 1 107 ? -1.919 16.551 -17.132 1.00 61.93 107 ASN A N 1
ATOM 667 C CA . ASN A 1 107 ? -1.437 15.255 -17.607 1.00 64.17 107 ASN A CA 1
ATOM 668 C C . ASN A 1 107 ? 0.070 15.378 -17.774 1.00 65.77 107 ASN A C 1
ATOM 669 O O . ASN A 1 107 ? 0.621 16.463 -17.580 1.00 65.30 107 ASN A O 1
ATOM 674 N N . LYS A 1 108 ? 0.738 14.287 -18.136 1.00 97.52 108 LYS A N 1
ATOM 675 C CA . LYS A 1 108 ? 2.190 14.329 -18.290 1.00 100.39 108 LYS A CA 1
ATOM 676 C C . LYS A 1 108 ? 2.692 14.416 -19.730 1.00 101.62 108 LYS A C 1
ATOM 677 O O . LYS A 1 108 ? 2.103 13.843 -20.651 1.00 102.43 108 LYS A O 1
ATOM 683 N N . SER A 1 109 ? 3.796 15.141 -19.896 1.00 94.09 109 SER A N 1
ATOM 684 C CA . SER A 1 109 ? 4.442 15.329 -21.191 1.00 94.96 109 SER A CA 1
ATOM 685 C C . SER A 1 109 ? 5.864 15.839 -20.976 1.00 95.37 109 SER A C 1
ATOM 686 O O . SER A 1 109 ? 6.110 16.665 -20.096 1.00 95.40 109 SER A O 1
ATOM 689 N N . SER A 1 119 ? -9.293 12.406 -21.087 1.00 58.65 119 SER A N 1
ATOM 690 C CA . SER A 1 119 ? -10.430 11.691 -20.516 1.00 58.84 119 SER A CA 1
ATOM 691 C C . SER A 1 119 ? -10.330 11.651 -18.996 1.00 57.89 119 SER A C 1
ATOM 692 O O . SER A 1 119 ? -10.133 10.587 -18.412 1.00 58.35 119 SER A O 1
ATOM 695 N N . SER A 1 120 ? -10.468 12.807 -18.357 1.00 53.61 120 SER A N 1
ATOM 696 C CA . SER A 1 120 ? -10.384 12.868 -16.903 1.00 52.46 120 SER A CA 1
ATOM 697 C C . SER A 1 120 ? -11.405 11.932 -16.269 1.00 51.39 120 SER A C 1
ATOM 698 O O . SER A 1 120 ? -11.158 11.370 -15.195 1.00 51.50 120 SER A O 1
ATOM 701 N N . LYS A 1 121 ? -12.542 11.762 -16.947 1.00 50.43 121 LYS A N 1
ATOM 702 C CA . LYS A 1 121 ? -13.612 10.892 -16.473 1.00 48.56 121 LYS A CA 1
ATOM 703 C C . LYS A 1 121 ? -13.103 9.467 -16.170 1.00 46.69 121 LYS A C 1
ATOM 704 O O . LYS A 1 121 ? -13.596 8.797 -15.264 1.00 46.43 121 LYS A O 1
ATOM 710 N N . ALA A 1 122 ? -12.103 9.014 -16.915 1.00 49.61 122 ALA A N 1
ATOM 711 C CA . ALA A 1 122 ? -11.567 7.677 -16.702 1.00 47.57 122 ALA A CA 1
ATOM 712 C C . ALA A 1 122 ? -10.693 7.588 -15.438 1.00 45.77 122 ALA A C 1
ATOM 713 O O . ALA A 1 122 ? -10.293 6.504 -15.022 1.00 44.44 122 ALA A O 1
ATOM 715 N N . PHE A 1 123 ? -10.397 8.734 -14.835 1.00 43.88 123 PHE A N 1
ATOM 716 C CA . PHE A 1 123 ? -9.608 8.775 -13.614 1.00 41.24 123 PHE A CA 1
ATOM 717 C C . PHE A 1 123 ? -10.527 8.947 -12.415 1.00 39.77 123 PHE A C 1
ATOM 718 O O . PHE A 1 123 ? -10.069 9.019 -11.281 1.00 40.78 123 PHE A O 1
ATOM 726 N 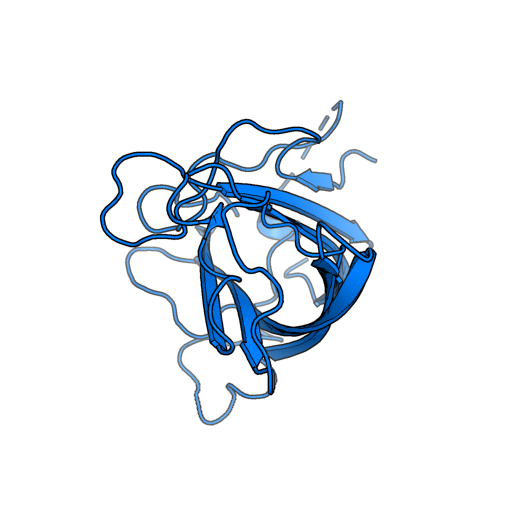N . MET A 1 124 ? -11.827 9.013 -12.665 1.00 32.43 124 MET A N 1
ATOM 727 C CA . MET A 1 124 ? -12.787 9.239 -11.595 1.00 30.88 124 MET A CA 1
ATOM 728 C C . MET A 1 124 ? -13.259 7.971 -10.907 1.00 30.27 124 MET A C 1
ATOM 729 O O . MET A 1 124 ? -13.268 6.895 -11.508 1.00 30.63 124 MET A O 1
ATOM 734 N N . PRO A 1 125 ? -13.630 8.080 -9.625 1.00 30.95 125 PRO A N 1
ATOM 735 C CA . PRO A 1 125 ? -14.122 6.973 -8.803 1.00 31.81 125 PRO A CA 1
ATOM 736 C C . PRO A 1 125 ? -15.511 6.521 -9.232 1.00 32.38 125 PRO A C 1
ATOM 737 O O . PRO A 1 125 ? -16.476 7.313 -9.214 1.00 33.35 125 PRO A O 1
ATOM 741 N N . SER A 1 126 ? -15.614 5.248 -9.596 1.00 30.04 126 SER A N 1
ATOM 742 C CA . SER A 1 126 ? -16.886 4.662 -10.000 1.00 30.55 126 SER A CA 1
ATOM 743 C C . SER A 1 126 ? -18.047 5.007 -9.062 1.00 31.44 126 SER A C 1
ATOM 744 O O . SER A 1 126 ? -17.984 4.740 -7.848 1.00 30.16 126 SER A O 1
ATOM 747 N N . THR A 1 127 ? -19.118 5.587 -9.620 1.00 30.46 127 THR A N 1
ATOM 748 C CA . THR A 1 127 ? -20.277 5.943 -8.798 1.00 33.70 127 THR A CA 1
ATOM 749 C C . THR A 1 127 ? -21.073 4.708 -8.446 1.00 34.78 127 THR A C 1
ATOM 750 O O . THR A 1 127 ? -22.006 4.765 -7.647 1.00 35.54 127 THR A O 1
ATOM 754 N N . THR A 1 128 ? -20.677 3.588 -9.039 1.00 39.12 128 THR A N 1
ATOM 755 C CA . THR A 1 128 ? -21.309 2.303 -8.789 1.00 39.85 128 THR A CA 1
ATOM 756 C C . THR A 1 128 ? -20.609 1.695 -7.564 1.00 38.92 128 THR A C 1
ATOM 757 O O . THR A 1 128 ? -21.246 1.361 -6.555 1.00 39.19 128 THR A O 1
ATOM 761 N N . ALA A 1 129 ? -19.288 1.561 -7.662 1.00 35.54 129 ALA A N 1
ATOM 762 C CA . ALA A 1 129 ? -18.514 1.023 -6.562 1.00 33.75 129 ALA A CA 1
ATOM 763 C C . ALA A 1 129 ? -18.664 1.973 -5.376 1.00 33.11 129 ALA A C 1
ATOM 764 O O . ALA A 1 129 ? -18.886 1.526 -4.249 1.00 33.33 129 ALA A O 1
ATOM 766 N N . TYR A 1 130 ? -18.590 3.284 -5.630 1.00 27.12 130 TYR A N 1
ATOM 767 C CA . TYR A 1 130 ? -18.703 4.267 -4.541 1.00 27.33 130 TYR A CA 1
ATOM 768 C C . TYR A 1 130 ? -19.890 5.198 -4.799 1.00 29.72 130 TYR A C 1
ATOM 769 O O . TYR A 1 130 ? -19.739 6.298 -5.350 1.00 27.56 130 TYR A O 1
ATOM 778 N N . PRO A 1 131 ? -21.095 4.762 -4.390 1.00 32.35 131 PRO A N 1
ATOM 779 C CA . PRO A 1 131 ? -22.330 5.525 -4.577 1.00 33.80 131 PRO A CA 1
ATOM 780 C C . PRO A 1 131 ? -22.504 6.767 -3.714 1.00 37.13 131 PRO A C 1
ATOM 781 O O . PRO A 1 131 ? -21.977 6.847 -2.611 1.00 34.78 131 PRO A O 1
ATOM 785 N N . PHE A 1 132 ? -23.266 7.726 -4.241 1.00 44.75 132 PHE A N 1
ATOM 786 C CA . PHE A 1 132 ? -23.573 8.977 -3.550 1.00 49.02 132 PHE A CA 1
ATOM 787 C C . PHE A 1 132 ? -24.758 8.801 -2.605 1.00 53.18 132 PHE A C 1
ATOM 788 O O . PHE A 1 132 ? -25.312 7.709 -2.483 1.00 52.98 132 PHE A O 1
ATOM 796 N N . ASN A 1 133 ? -25.148 9.893 -1.952 1.00 101.97 133 ASN A N 1
ATOM 797 C CA . ASN A 1 133 ? -26.289 9.913 -1.033 1.00 107.88 133 ASN A CA 1
ATOM 798 C C . ASN A 1 133 ? -26.628 8.583 -0.362 1.00 111.16 133 ASN A C 1
ATOM 799 O O . ASN A 1 133 ? -27.763 8.111 -0.455 1.00 111.37 133 ASN A O 1
ATOM 804 N N . THR A 1 134 ? -25.650 7.987 0.318 1.00 135.26 134 THR A N 1
ATOM 805 C CA . THR A 1 134 ? -25.858 6.713 1.011 1.00 139.09 134 THR A CA 1
ATOM 806 C C . THR A 1 134 ? -24.999 6.560 2.264 1.00 141.65 134 THR A C 1
ATOM 807 O O . THR A 1 134 ? -23.771 6.505 2.180 1.00 142.44 134 THR A O 1
ATOM 811 N N . THR A 1 135 ? -25.647 6.498 3.423 1.00 108.87 135 THR A N 1
ATOM 812 C CA . THR A 1 135 ? -24.933 6.303 4.680 1.00 110.44 135 THR A CA 1
ATOM 813 C C . THR A 1 135 ? -25.114 4.828 5.026 1.00 111.83 135 THR A C 1
ATOM 814 O O . THR A 1 135 ? -24.352 4.256 5.809 1.00 112.12 135 THR A O 1
ATOM 818 N N . THR A 1 136 ? -26.141 4.226 4.427 1.00 112.05 136 THR A N 1
ATOM 819 C CA . THR A 1 136 ? -26.439 2.810 4.615 1.00 113.07 136 THR A CA 1
ATOM 820 C C . THR A 1 136 ? -25.315 2.103 3.876 1.00 112.68 136 THR A C 1
ATOM 821 O O . THR A 1 136 ? -24.944 0.969 4.188 1.00 112.79 136 THR A O 1
ATOM 825 N N . ARG A 1 137 ? -24.787 2.809 2.882 1.00 105.39 137 ARG A N 1
ATOM 826 C CA . ARG A 1 137 ? -23.690 2.329 2.058 1.00 104.54 137 ARG A CA 1
ATOM 827 C C . ARG A 1 137 ? -22.687 3.467 1.898 1.00 103.59 137 ARG A C 1
ATOM 828 O O . ARG A 1 137 ? -22.473 3.979 0.797 1.00 103.64 137 ARG A O 1
ATOM 836 N N . ASP A 1 138 ? -22.089 3.861 3.018 1.00 102.01 138 ASP A N 1
ATOM 837 C CA . ASP A 1 138 ? -21.104 4.934 3.051 1.00 99.95 138 ASP A CA 1
ATOM 838 C C . ASP A 1 138 ? -19.763 4.334 3.469 1.00 98.19 138 ASP A C 1
ATOM 839 O O . ASP A 1 138 ? -18.698 4.850 3.117 1.00 97.99 138 ASP A O 1
ATOM 844 N N . SER A 1 139 ? -19.834 3.231 4.214 1.00 89.42 139 SER A N 1
ATOM 845 C CA . SER A 1 139 ? -18.648 2.530 4.703 1.00 86.11 139 SER A CA 1
ATOM 846 C C . SER A 1 139 ? -17.725 2.060 3.582 1.00 83.19 139 SER A C 1
ATOM 847 O O . SER A 1 139 ? -16.506 2.204 3.684 1.00 83.08 139 SER A O 1
ATOM 850 N N . GLU A 1 140 ? -18.297 1.497 2.518 1.00 60.21 140 GLU A N 1
ATOM 851 C CA . GLU A 1 140 ? -17.478 1.025 1.404 1.00 56.68 140 GLU A CA 1
ATOM 852 C C . GLU A 1 140 ? -17.027 2.199 0.535 1.00 52.64 140 GLU A C 1
ATOM 853 O O . GLU A 1 140 ? -16.515 2.014 -0.570 1.00 53.29 140 GLU A O 1
ATOM 859 N N . ASN A 1 141 ? -17.228 3.406 1.054 1.00 44.16 141 ASN A N 1
ATOM 860 C CA . ASN A 1 141 ? -16.835 4.626 0.372 1.00 38.33 141 ASN A CA 1
ATOM 861 C C . ASN A 1 141 ? -15.582 5.221 1.010 1.00 33.31 141 ASN A C 1
ATOM 862 O O . ASN A 1 141 ? -15.186 6.351 0.710 1.00 31.35 141 ASN A O 1
ATOM 867 N N . TYR A 1 142 ? -14.954 4.454 1.895 1.00 29.93 142 TYR A N 1
ATOM 868 C CA . TYR A 1 142 ? -13.742 4.918 2.554 1.00 25.73 142 TYR A CA 1
ATOM 869 C C . TYR A 1 142 ? -12.529 4.021 2.352 1.00 20.74 142 TYR A C 1
ATOM 870 O O . TYR A 1 142 ? -12.653 2.784 2.259 1.00 18.13 142 TYR A O 1
ATOM 879 N N . ILE A 1 143 ? -11.371 4.670 2.247 1.00 17.56 143 ILE A N 1
ATOM 880 C CA . ILE A 1 143 ? -10.083 4.000 2.224 1.00 18.55 143 ILE A CA 1
ATOM 881 C C . ILE A 1 143 ? -9.438 4.560 3.510 1.00 19.28 143 ILE A C 1
ATOM 882 O O . ILE A 1 143 ? -9.505 5.787 3.787 1.00 15.05 143 ILE A O 1
ATOM 887 N N . HIS A 1 144 ? -8.868 3.679 4.331 1.00 22.72 144 HIS A N 1
ATOM 888 C CA . HIS A 1 144 ? -8.226 4.130 5.582 1.00 20.96 144 HIS A CA 1
ATOM 889 C C . HIS A 1 144 ? -6.831 3.561 5.619 1.00 20.13 144 HIS A C 1
ATOM 890 O O . HIS A 1 144 ? -6.626 2.401 5.268 1.00 19.41 144 HIS A O 1
ATOM 897 N N . GLY A 1 145 ? -5.881 4.368 6.072 1.00 18.70 145 GLY A N 1
ATOM 898 C CA . GLY A 1 145 ? -4.516 3.942 6.131 1.00 17.60 145 GLY A CA 1
ATOM 899 C C . GLY A 1 145 ? -3.763 4.809 7.099 1.00 19.87 145 GLY A C 1
ATOM 900 O O . GLY A 1 145 ? -4.347 5.646 7.814 1.00 18.79 145 GLY A O 1
ATOM 901 N N . ILE A 1 146 ? -2.459 4.604 7.119 1.00 16.62 146 ILE A N 1
ATOM 902 C CA . ILE A 1 146 ? -1.566 5.326 8.004 1.00 18.93 146 ILE A CA 1
ATOM 903 C C . ILE A 1 146 ? -0.417 5.884 7.183 1.00 19.38 146 ILE A C 1
ATOM 904 O O . ILE A 1 146 ? 0.089 5.186 6.323 1.00 22.02 146 ILE A O 1
ATOM 909 N N . CYS A 1 147 ? -0.026 7.129 7.425 1.00 18.81 147 CYS A N 1
ATOM 910 C CA . CYS A 1 147 ? 1.155 7.668 6.795 1.00 20.82 147 CYS A CA 1
ATOM 911 C C . CYS A 1 147 ? 1.845 8.380 7.959 1.00 21.06 147 CYS A C 1
ATOM 912 O O . CYS A 1 147 ? 1.339 8.358 9.092 1.00 20.86 147 CYS A O 1
ATOM 915 N N . TYR A 1 148 ? 2.974 9.012 7.691 1.00 19.22 148 TYR A N 1
ATOM 916 C CA . TYR A 1 148 ? 3.744 9.596 8.771 1.00 21.50 148 TYR A CA 1
ATOM 917 C C . TYR A 1 148 ? 4.257 11.001 8.649 1.00 23.12 148 TYR A C 1
ATOM 918 O O . TYR A 1 148 ? 4.417 11.549 7.562 1.00 25.54 148 TYR A O 1
ATOM 927 N N . TYR A 1 149 ? 4.541 11.574 9.810 1.00 24.32 149 TYR A N 1
ATOM 928 C CA . TYR A 1 149 ? 5.131 12.896 9.901 1.00 21.90 149 TYR A CA 1
ATOM 929 C C . TYR A 1 149 ? 6.480 12.681 10.598 1.00 24.87 149 TYR A C 1
ATOM 930 O O . TYR A 1 149 ? 6.555 12.036 11.647 1.00 22.97 149 TYR A O 1
ATOM 939 N N . MET A 1 150 ? 7.528 13.231 10.003 1.00 24.27 150 MET A N 1
ATOM 940 C CA . MET A 1 150 ? 8.892 13.164 10.520 1.00 26.45 150 MET A CA 1
ATOM 941 C C . MET A 1 150 ? 9.182 14.511 11.220 1.00 27.31 150 MET A C 1
ATOM 942 O O . MET A 1 150 ? 9.131 15.578 10.589 1.00 27.70 150 MET A O 1
ATOM 947 N N . THR A 1 151 ? 9.458 14.475 12.520 1.00 29.31 151 THR A N 1
ATOM 948 C CA . THR A 1 151 ? 9.717 15.721 13.264 1.00 30.56 151 THR A CA 1
ATOM 949 C C . THR A 1 151 ? 11.000 16.371 12.791 1.00 32.68 151 THR A C 1
ATOM 950 O O . THR A 1 151 ? 11.936 15.698 12.361 1.00 31.89 151 THR A O 1
ATOM 954 N N . SER A 1 152 ? 11.018 17.691 12.887 1.00 35.51 152 SER A N 1
ATOM 955 C CA . SER A 1 152 ? 12.12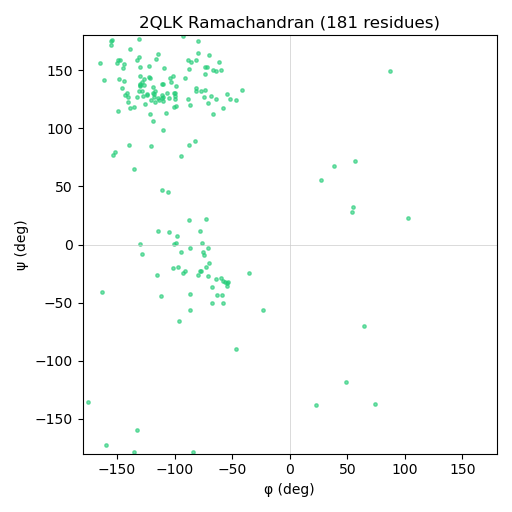7 18.508 12.452 1.00 38.47 152 SER A CA 1
ATOM 956 C C . SER A 1 152 ? 13.352 18.434 13.355 1.00 40.26 152 SER A C 1
ATOM 957 O O . SER A 1 152 ? 14.442 18.783 12.927 1.00 41.79 152 SER A O 1
ATOM 960 N N . TYR A 1 153 ? 13.193 17.995 14.597 1.00 45.80 153 TYR A N 1
ATOM 961 C CA . TYR A 1 153 ? 14.351 17.951 15.487 1.00 47.45 153 TYR A CA 1
ATOM 962 C C . TYR A 1 153 ? 15.072 16.609 15.591 1.00 45.56 153 TYR A C 1
ATOM 963 O O . TYR A 1 153 ? 16.220 16.489 15.168 1.00 45.92 153 TYR A O 1
ATOM 972 N N . ASP A 1 154 ? 14.404 15.604 16.146 1.00 37.14 154 ASP A N 1
ATOM 973 C CA . ASP A 1 154 ? 15.013 14.292 16.304 1.00 34.77 154 ASP A CA 1
ATOM 974 C C . ASP A 1 154 ? 14.599 13.352 15.191 1.00 32.77 154 ASP A C 1
ATOM 975 O O . ASP A 1 154 ? 14.899 12.163 15.243 1.00 31.24 154 ASP A O 1
ATOM 980 N N . ARG A 1 155 ? 13.893 13.891 14.198 1.00 41.86 155 ARG A N 1
ATOM 981 C CA . ARG A 1 155 ? 13.441 13.123 13.042 1.00 40.97 155 ARG A CA 1
ATOM 982 C C . ARG A 1 155 ? 12.638 11.889 13.391 1.00 40.82 155 ARG A C 1
ATOM 983 O O . ARG A 1 155 ? 12.700 10.888 12.683 1.00 42.18 155 ARG A O 1
ATOM 991 N N . SER A 1 156 ? 11.886 11.935 14.479 1.00 30.56 156 SER A N 1
ATOM 992 C CA . SER A 1 156 ? 11.078 10.788 14.823 1.00 28.51 156 SER A CA 1
ATOM 993 C C . SER A 1 156 ? 9.785 10.820 14.002 1.00 27.17 156 SER A C 1
ATOM 994 O O . SER A 1 156 ? 9.377 11.862 13.484 1.00 26.57 156 SER A O 1
ATOM 997 N N . LEU A 1 157 ? 9.168 9.655 13.878 1.00 30.79 157 LEU A N 1
ATOM 998 C CA . LEU A 1 157 ? 7.950 9.491 13.116 1.00 31.10 157 LEU A CA 1
ATOM 999 C C . LEU A 1 157 ? 6.684 9.464 13.929 1.00 30.02 157 LEU A C 1
ATOM 1000 O O . LEU A 1 157 ? 6.551 8.719 14.910 1.00 27.81 157 LEU A O 1
ATOM 1005 N N . PHE A 1 158 ? 5.745 10.300 13.529 1.00 24.07 158 PHE A N 1
ATOM 1006 C CA . PHE A 1 158 ? 4.458 10.297 14.192 1.00 25.16 158 PHE A CA 1
ATOM 1007 C C . PHE A 1 158 ? 3.467 9.738 13.178 1.00 24.86 158 PHE A C 1
ATOM 1008 O O . PHE A 1 158 ? 3.387 10.229 12.053 1.00 23.68 158 PHE A O 1
ATOM 1016 N N . PRO A 1 159 ? 2.707 8.697 13.555 1.00 24.72 159 PRO A N 1
ATOM 1017 C CA . PRO A 1 159 ? 1.754 8.180 12.579 1.00 25.03 159 PRO A CA 1
ATOM 1018 C C . PRO A 1 159 ? 0.572 9.139 12.419 1.00 24.49 159 PRO A C 1
ATOM 1019 O O . PRO A 1 159 ? 0.160 9.830 13.365 1.00 23.88 159 PRO A O 1
ATOM 1023 N N . LEU A 1 160 ? 0.059 9.188 11.203 1.00 24.51 160 LEU A N 1
ATOM 1024 C CA . LEU A 1 160 ? -1.082 10.033 10.857 1.00 24.35 160 LEU A CA 1
ATOM 1025 C C . LEU A 1 160 ? -2.116 9.098 10.281 1.00 23.71 160 LEU A C 1
ATOM 1026 O O . LEU A 1 160 ? -1.805 8.260 9.424 1.00 21.66 160 LEU A O 1
ATOM 1031 N N . ASN A 1 161 ? -3.338 9.196 10.787 1.00 22.09 161 ASN A N 1
ATOM 1032 C CA . ASN A 1 161 ? -4.393 8.354 10.264 1.00 22.34 161 ASN A CA 1
ATOM 1033 C C . ASN A 1 161 ? -4.823 9.079 9.027 1.00 22.83 161 ASN A C 1
ATOM 1034 O O . ASN A 1 161 ? -4.962 10.300 9.050 1.00 21.42 161 ASN A O 1
ATOM 1039 N N . ILE A 1 162 ? -4.999 8.356 7.930 1.00 20.61 162 ILE A N 1
ATOM 1040 C CA . ILE A 1 162 ? -5.461 9.003 6.722 1.00 19.85 162 ILE A CA 1
ATOM 1041 C C . ILE A 1 162 ? -6.677 8.283 6.190 1.00 19.38 162 ILE A C 1
ATOM 1042 O O . ILE A 1 162 ? -6.735 7.061 6.185 1.00 18.76 162 ILE A O 1
ATOM 1047 N N . SER A 1 163 ? -7.657 9.063 5.762 1.00 22.75 163 SER A N 1
ATOM 1048 C CA . SER A 1 163 ? -8.884 8.543 5.214 1.00 24.51 163 SER A CA 1
ATOM 1049 C C . SER A 1 163 ? -9.187 9.209 3.893 1.00 24.14 163 SER A C 1
ATOM 1050 O O . SER A 1 163 ? -9.022 10.422 3.728 1.00 23.19 163 SER A O 1
ATOM 1053 N N . ILE A 1 164 ? -9.606 8.403 2.935 1.00 17.06 164 ILE A N 1
ATOM 1054 C CA . ILE A 1 164 ? -9.976 8.947 1.654 1.00 18.27 164 ILE A CA 1
ATOM 1055 C C . ILE A 1 164 ? -11.418 8.554 1.448 1.00 20.43 164 ILE A C 1
ATOM 1056 O O . ILE A 1 164 ? -11.774 7.387 1.556 1.00 21.50 164 ILE A O 1
ATOM 1061 N N . MET A 1 165 ? -12.268 9.541 1.202 1.00 23.40 165 MET A N 1
ATOM 1062 C CA . MET A 1 165 ? -13.679 9.256 0.995 1.00 24.35 165 MET A CA 1
ATOM 1063 C C . MET A 1 165 ? -14.009 9.510 -0.454 1.00 25.32 165 MET A C 1
ATOM 1064 O O . MET A 1 165 ? -13.718 10.595 -0.999 1.00 20.86 165 MET A O 1
ATOM 1069 N N . LEU A 1 166 ? -14.601 8.507 -1.100 1.00 26.53 166 LEU A N 1
ATOM 1070 C CA . LEU A 1 166 ? -14.926 8.628 -2.513 1.00 28.58 166 LEU A CA 1
ATOM 1071 C C . LEU A 1 166 ? -16.387 8.979 -2.746 1.00 30.41 166 LEU A C 1
ATOM 1072 O O . LEU A 1 166 ? -17.279 8.349 -2.179 1.00 30.49 166 LEU A O 1
ATOM 1077 N N . ASN A 1 167 ? -16.627 10.003 -3.570 1.00 29.90 167 ASN A N 1
ATOM 1078 C CA . ASN A 1 167 ? -17.995 10.431 -3.884 1.00 30.73 167 ASN A CA 1
ATOM 1079 C C . ASN A 1 167 ? -18.825 10.580 -2.599 1.00 33.90 167 ASN A C 1
ATOM 1080 O O . ASN A 1 167 ? -18.504 11.396 -1.740 1.00 35.66 167 ASN A O 1
ATOM 1085 N N . SER A 1 168 ? -19.891 9.807 -2.456 1.00 40.13 168 SER A N 1
ATOM 1086 C CA . SER A 1 168 ? -20.719 9.886 -1.240 1.00 45.84 168 SER A CA 1
ATOM 1087 C C . SER A 1 168 ? -21.469 11.209 -0.979 1.00 49.80 168 SER A C 1
ATOM 1088 O O . SER A 1 168 ? -22.701 11.248 -1.052 1.00 49.09 168 SER A O 1
ATOM 1091 N N . ARG A 1 169 ? -20.743 12.280 -0.651 1.00 75.36 169 ARG A N 1
ATOM 1092 C CA . ARG A 1 169 ? -21.388 13.570 -0.381 1.00 80.08 169 ARG A CA 1
ATOM 1093 C C . ARG A 1 169 ? -21.114 14.607 -1.478 1.00 81.74 169 ARG A C 1
ATOM 1094 O O . ARG A 1 169 ? -20.061 15.243 -1.479 1.00 83.01 169 ARG A O 1
ATOM 1102 N N . MET A 1 170 ? -22.054 14.786 -2.404 1.00 111.42 170 MET A N 1
ATOM 1103 C CA . MET A 1 170 ? -21.878 15.773 -3.473 1.00 112.68 170 MET A CA 1
ATOM 1104 C C . MET A 1 170 ? -22.263 17.165 -2.977 1.00 113.37 170 MET A C 1
ATOM 1105 O O . MET A 1 170 ? -23.415 17.582 -3.100 1.00 113.23 170 MET A O 1
ATOM 1110 N N . ILE A 1 171 ? -21.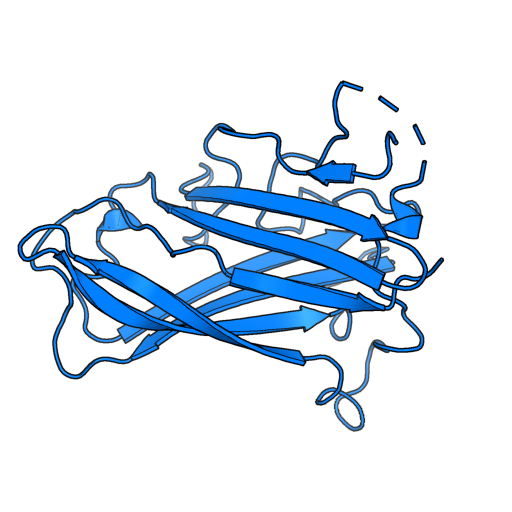285 17.871 -2.412 1.00 103.81 171 ILE A N 1
ATOM 1111 C CA . ILE A 1 171 ? -21.481 19.215 -1.873 1.00 104.14 171 ILE A CA 1
ATOM 1112 C C . ILE A 1 171 ? -22.674 19.935 -2.479 1.00 104.44 171 ILE A C 1
ATOM 1113 O O . ILE A 1 171 ? -23.582 20.360 -1.762 1.00 104.46 171 ILE A O 1
ATOM 1118 N N . SER A 1 172 ? -22.674 20.063 -3.802 1.00 82.93 172 SER A N 1
ATOM 1119 C CA . SER A 1 172 ? -23.761 20.754 -4.480 1.00 82.57 172 SER A CA 1
ATOM 1120 C C . SER A 1 172 ? -23.647 20.710 -5.997 1.00 81.91 172 SER A C 1
ATOM 1121 O O . SER A 1 172 ? -23.363 19.673 -6.598 1.00 81.97 172 SER A O 1
ATOM 1124 N N . SER A 1 173 ? -23.884 21.875 -6.590 1.00 73.75 173 SER A N 1
ATOM 1125 C CA . SER A 1 173 ? -23.835 22.091 -8.029 1.00 72.45 173 SER A CA 1
ATOM 1126 C C . SER A 1 173 ? -24.033 20.836 -8.871 1.00 70.33 173 SER A C 1
ATOM 1127 O O . SER A 1 173 ? -24.904 20.005 -8.595 1.00 69.26 173 SER A O 1
ATOM 1130 N N . ASN A 1 174 ? -23.215 20.736 -9.914 1.00 78.78 174 ASN A N 1
ATOM 1131 C CA . ASN A 1 174 ? -23.231 19.612 -10.832 1.00 76.34 174 ASN A CA 1
ATOM 1132 C C . ASN A 1 174 ? -22.000 18.748 -10.518 1.00 72.97 174 ASN A C 1
ATOM 1133 O O . ASN A 1 174 ? -21.266 18.338 -11.419 1.00 71.69 174 ASN A O 1
ATOM 1138 N N . VAL A 1 175 ? -21.769 18.505 -9.226 1.00 46.99 175 VAL A N 1
ATOM 1139 C CA . VAL A 1 175 ? -20.657 17.664 -8.775 1.00 42.30 175 VAL A CA 1
ATOM 1140 C C . VAL A 1 175 ? -20.934 16.228 -9.249 1.00 39.61 175 VAL A C 1
ATOM 1141 O O . VAL A 1 175 ? -21.876 15.595 -8.790 1.00 40.53 175 VAL A O 1
ATOM 1145 N N . ALA A 1 176 ? -20.130 15.722 -10.173 1.00 40.71 176 ALA A N 1
ATOM 1146 C CA . ALA A 1 176 ? -20.309 14.371 -10.678 1.00 37.66 176 ALA A CA 1
ATOM 1147 C C . ALA A 1 176 ? -19.470 13.352 -9.890 1.00 37.10 176 ALA A C 1
ATOM 1148 O O . ALA A 1 176 ? -19.802 12.160 -9.868 1.00 36.25 176 ALA A O 1
ATOM 1150 N N . TYR A 1 177 ? -18.382 13.820 -9.266 1.00 38.51 177 TYR A N 1
ATOM 1151 C CA . TYR A 1 177 ? -17.476 12.957 -8.492 1.00 38.02 177 TYR A CA 1
ATOM 1152 C C . TYR A 1 177 ? -16.843 13.730 -7.345 1.00 35.22 177 TYR A C 1
ATOM 1153 O O . TYR A 1 177 ? -16.784 14.953 -7.383 1.00 33.94 177 TYR A O 1
ATOM 1162 N N . ALA A 1 178 ? -16.372 13.014 -6.326 1.00 31.68 178 ALA A N 1
ATOM 1163 C CA . ALA A 1 178 ? -15.720 13.647 -5.185 1.00 29.22 178 ALA A CA 1
ATOM 1164 C C . ALA A 1 178 ? -14.637 12.737 -4.587 1.00 30.76 178 ALA A C 1
ATOM 1165 O O . ALA A 1 178 ? -14.787 11.517 -4.538 1.00 29.08 178 ALA A O 1
ATOM 1167 N N . ILE A 1 179 ? -13.547 13.361 -4.153 1.00 29.91 179 ILE A N 1
ATOM 1168 C CA . ILE A 1 179 ? -12.429 12.694 -3.511 1.00 27.09 179 ILE A CA 1
ATOM 1169 C C . ILE A 1 179 ? -12.057 13.638 -2.376 1.00 27.45 179 ILE A C 1
ATOM 1170 O O . ILE A 1 179 ? -11.709 14.808 -2.615 1.00 23.03 179 ILE A O 1
ATOM 1175 N N . GLN A 1 180 ? -12.179 13.136 -1.152 1.00 26.35 180 GLN A N 1
ATOM 1176 C CA . GLN A 1 180 ? -11.858 13.893 0.045 1.00 25.76 180 GLN A CA 1
ATOM 1177 C C . GLN A 1 180 ? -10.719 13.217 0.804 1.00 25.74 180 GLN A C 1
ATOM 1178 O O . GLN A 1 180 ? -10.793 12.022 1.089 1.00 22.93 180 GLN A O 1
ATOM 1184 N N . PHE A 1 181 ? -9.685 13.986 1.146 1.00 23.88 181 PHE A N 1
ATOM 1185 C CA . PHE A 1 181 ? -8.538 13.435 1.873 1.00 23.22 181 PHE A CA 1
ATOM 1186 C C . PHE A 1 181 ? -8.588 14.004 3.263 1.00 23.91 181 PHE A C 1
ATOM 1187 O O . PHE A 1 181 ? -8.868 15.190 3.439 1.00 24.41 181 PHE A O 1
ATOM 1195 N N . GLU A 1 182 ? -8.324 13.175 4.263 1.00 22.63 182 GLU A N 1
ATOM 1196 C CA . GLU A 1 182 ? -8.273 13.688 5.607 1.00 22.14 182 GLU A CA 1
ATOM 1197 C C . GLU A 1 182 ? -7.138 13.045 6.408 1.00 22.16 182 GLU A C 1
ATOM 1198 O O . GLU A 1 182 ? -7.018 11.823 6.441 1.00 18.77 182 GLU A O 1
ATOM 1204 N N . TRP A 1 183 ? -6.279 13.875 7.000 1.00 22.80 183 TRP A N 1
ATOM 1205 C CA . TRP A 1 183 ? -5.168 13.401 7.834 1.00 23.16 183 TRP A CA 1
ATOM 1206 C C . TRP A 1 183 ? -5.482 13.796 9.272 1.00 25.75 183 TRP A C 1
ATOM 1207 O O . TRP A 1 183 ? -5.912 14.915 9.537 1.00 26.79 183 TRP A O 1
ATOM 1218 N N . ASN A 1 184 ? -5.226 12.890 10.198 1.00 22.58 184 ASN A N 1
ATOM 1219 C CA . ASN A 1 184 ? -5.508 13.144 11.585 1.00 24.58 184 ASN A CA 1
ATOM 1220 C C . ASN A 1 184 ? -4.318 12.766 12.461 1.00 24.47 184 ASN A C 1
ATOM 1221 O O . ASN A 1 184 ? -3.793 11.647 12.400 1.00 21.86 184 ASN A O 1
ATOM 1226 N N . LEU A 1 185 ? -3.895 13.715 13.274 1.00 25.38 185 LEU A N 1
ATOM 1227 C CA . LEU A 1 185 ? -2.808 13.484 14.207 1.00 27.63 185 LEU A CA 1
ATOM 1228 C C . LEU A 1 185 ? -3.442 13.336 15.601 1.00 29.77 185 LEU A C 1
ATOM 1229 O O . LEU A 1 185 ? -4.182 14.207 16.052 1.00 29.20 185 LEU A O 1
ATOM 1234 N N . ASN A 1 186 ? -3.145 12.246 16.286 1.00 30.68 186 ASN A N 1
ATOM 1235 C CA . ASN A 1 186 ? -3.687 12.054 17.621 1.00 35.16 186 ASN A CA 1
ATOM 1236 C C . ASN A 1 186 ? -2.586 11.452 18.470 1.00 35.48 186 ASN A C 1
ATOM 1237 O O . ASN A 1 186 ? -2.509 10.241 18.607 1.00 36.07 186 ASN A O 1
ATOM 1242 N N . ALA A 1 187 ? -1.742 12.311 19.037 1.00 39.55 187 ALA A N 1
ATOM 1243 C CA . ALA A 1 187 ? -0.604 11.880 19.844 1.00 41.60 187 ALA A CA 1
ATOM 1244 C C . ALA A 1 187 ? -0.668 12.268 21.319 1.00 43.03 187 ALA A C 1
ATOM 1245 O O . ALA A 1 187 ? -1.440 13.131 21.706 1.00 44.30 187 ALA A O 1
ATOM 1247 N N . SER A 1 188 ? 0.167 11.625 22.130 1.00 58.75 188 SER A N 1
ATOM 1248 C CA . SER A 1 188 ? 0.236 11.888 23.563 1.00 61.17 188 SER A CA 1
ATOM 1249 C C . SER A 1 188 ? 1.049 13.147 23.802 1.00 62.37 188 SER A C 1
ATOM 1250 O O . SER A 1 188 ? 0.881 13.824 24.816 1.00 63.39 188 SER A O 1
ATOM 1253 N N . GLU A 1 189 ? 1.948 13.446 22.870 1.00 51.20 189 GLU A N 1
ATOM 1254 C CA . GLU A 1 189 ? 2.789 14.628 22.964 1.00 52.06 189 GLU A CA 1
ATOM 1255 C C . GLU A 1 189 ? 2.731 15.365 21.633 1.00 51.01 189 GLU A C 1
ATOM 1256 O O . GLU A 1 189 ? 2.332 14.794 20.615 1.00 51.35 189 GLU A O 1
ATOM 1262 N N . SER A 1 190 ? 3.114 16.636 21.639 1.00 43.06 190 SER A N 1
ATOM 1263 C CA . SER A 1 190 ? 3.107 17.414 20.410 1.00 42.22 190 SER A CA 1
ATOM 1264 C C . SER A 1 190 ? 4.372 17.099 19.617 1.00 40.00 190 SER A C 1
ATOM 1265 O O . SER A 1 190 ? 5.482 17.093 20.160 1.00 39.76 190 SER A O 1
ATOM 1268 N N . PRO A 1 191 ? 4.224 16.815 18.314 1.00 39.61 191 PRO A N 1
ATOM 1269 C CA . PRO A 1 191 ? 5.443 16.510 17.558 1.00 37.24 191 PRO A CA 1
ATOM 1270 C C . PRO A 1 191 ? 6.437 17.667 17.442 1.00 35.67 191 PRO A C 1
ATOM 1271 O O . PRO A 1 191 ? 7.639 17.435 17.357 1.00 33.28 191 PRO A O 1
ATOM 1275 N N . GLU A 1 192 ? 5.953 18.908 17.446 1.00 30.73 192 GLU A N 1
ATOM 1276 C CA . GLU A 1 192 ? 6.861 20.048 17.349 1.00 32.60 192 GLU A CA 1
ATOM 1277 C C . GLU A 1 192 ? 6.601 21.098 18.429 1.00 33.06 192 GLU A C 1
ATOM 1278 O O . GLU A 1 192 ? 5.491 21.233 18.920 1.00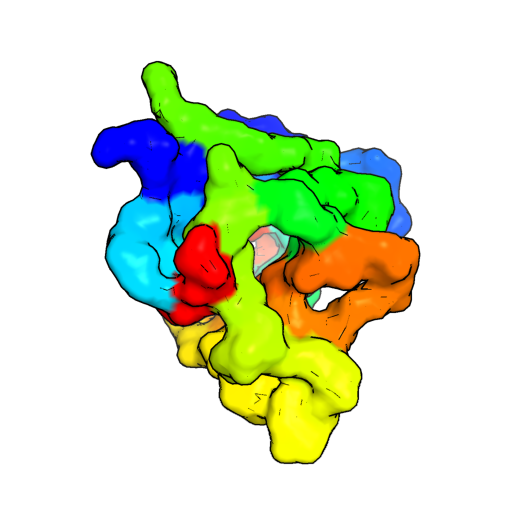 31.75 192 GLU A O 1
ATOM 1284 N N . SER A 1 193 ? 7.644 21.844 18.778 1.00 46.69 193 SER A N 1
ATOM 1285 C CA . SER A 1 193 ? 7.539 22.904 19.772 1.00 49.97 193 SER A CA 1
ATOM 1286 C C . SER A 1 193 ? 7.358 24.241 19.058 1.00 50.84 193 SER A C 1
ATOM 1287 O O . SER A 1 193 ? 6.903 25.216 19.652 1.00 52.45 193 SER A O 1
ATOM 1290 N N . ASN A 1 194 ? 7.722 24.291 17.782 1.00 50.38 194 ASN A N 1
ATOM 1291 C CA . ASN A 1 194 ? 7.572 25.521 17.019 1.00 50.79 194 ASN A CA 1
ATOM 1292 C C . ASN A 1 194 ? 7.448 25.275 15.521 1.00 49.36 194 ASN A C 1
ATOM 1293 O O . ASN A 1 194 ? 7.570 24.143 15.048 1.00 49.01 194 ASN A O 1
ATOM 1298 N N . ILE A 1 195 ? 7.205 26.354 14.785 1.00 46.03 195 ILE A N 1
ATOM 1299 C CA . ILE A 1 195 ? 7.048 26.292 13.343 1.00 45.00 195 ILE A CA 1
ATOM 1300 C C . ILE A 1 195 ? 8.056 25.351 12.707 1.00 44.22 195 ILE A C 1
ATOM 1301 O O . ILE A 1 195 ? 9.255 25.398 13.018 1.00 43.81 195 ILE A O 1
ATOM 1306 N N . ALA A 1 196 ? 7.553 24.498 11.817 1.00 33.40 196 ALA A N 1
ATOM 1307 C CA . ALA A 1 196 ? 8.367 23.515 11.100 1.00 31.20 196 ALA A CA 1
ATOM 1308 C C . ALA A 1 196 ? 7.522 23.123 9.910 1.00 30.11 196 ALA A C 1
ATOM 1309 O O . ALA A 1 196 ? 6.304 23.010 10.039 1.00 30.77 196 ALA A O 1
ATOM 1311 N N . THR A 1 197 ? 8.147 22.919 8.754 1.00 34.83 197 THR A N 1
ATOM 1312 C CA . THR A 1 197 ? 7.394 22.578 7.552 1.00 33.48 197 THR A CA 1
ATOM 1313 C C . THR A 1 197 ? 6.580 21.326 7.754 1.00 32.09 197 THR A C 1
ATOM 1314 O O . THR A 1 197 ? 7.125 20.239 8.002 1.00 29.84 197 THR A O 1
ATOM 1318 N N . LEU A 1 198 ? 5.264 21.472 7.655 1.00 25.26 198 LEU A N 1
ATOM 1319 C CA . LEU A 1 198 ? 4.413 20.314 7.829 1.00 26.09 198 LEU A CA 1
ATOM 1320 C C . LEU A 1 198 ? 4.573 19.480 6.564 1.00 25.93 198 LEU A C 1
ATOM 1321 O O . LEU A 1 198 ? 4.574 20.032 5.479 1.00 26.52 198 LEU A O 1
ATOM 1326 N N . THR A 1 199 ? 4.772 18.169 6.712 1.00 31.31 199 THR A N 1
ATOM 1327 C CA . THR A 1 199 ? 4.877 17.270 5.559 1.00 33.64 199 THR A CA 1
ATOM 1328 C C . THR A 1 199 ? 4.232 15.941 5.931 1.00 34.63 199 THR A C 1
ATOM 1329 O O . THR A 1 199 ? 4.359 15.487 7.074 1.00 36.69 199 THR A O 1
ATOM 1333 N N . THR A 1 200 ? 3.508 15.338 4.991 1.00 29.18 200 THR A N 1
ATOM 1334 C CA . THR A 1 200 ? 2.890 14.054 5.251 1.00 27.88 200 THR A CA 1
ATOM 1335 C C . THR A 1 200 ? 3.602 13.069 4.331 1.00 27.73 200 THR A C 1
ATOM 1336 O O . THR A 1 200 ? 3.671 13.291 3.124 1.00 27.49 200 THR A O 1
ATOM 1340 N N . SER A 1 201 ? 4.162 12.001 4.894 1.00 26.49 201 SER A N 1
ATOM 1341 C CA . SER A 1 201 ? 4.824 11.033 4.038 1.00 23.04 201 SER A CA 1
ATOM 1342 C C . SER A 1 201 ? 3.759 10.503 3.063 1.00 20.73 201 SER A C 1
ATOM 1343 O O . SER A 1 201 ? 2.564 10.436 3.375 1.00 20.37 201 SER A O 1
ATOM 1346 N N . PRO A 1 202 ? 4.191 10.109 1.862 1.00 19.30 202 PRO A N 1
ATOM 1347 C CA . PRO A 1 202 ? 3.334 9.586 0.796 1.00 19.44 202 PRO A CA 1
ATOM 1348 C C . PRO A 1 202 ? 2.441 8.389 1.151 1.00 19.05 202 PRO A C 1
ATOM 1349 O O . PRO A 1 202 ? 2.904 7.379 1.689 1.00 17.41 202 PRO A O 1
ATOM 1353 N N . PHE A 1 203 ? 1.155 8.517 0.827 1.00 20.12 203 PHE A N 1
ATOM 1354 C CA . PHE A 1 203 ? 0.184 7.449 1.050 1.00 18.89 203 PHE A CA 1
ATOM 1355 C C . PHE A 1 203 ? -0.233 6.913 -0.325 1.00 20.95 203 PHE A C 1
ATOM 1356 O O . PHE A 1 203 ? -0.636 7.689 -1.214 1.00 20.29 203 PHE A O 1
ATOM 1364 N N . PHE A 1 204 ? -0.156 5.588 -0.477 1.00 16.25 204 PHE A N 1
ATOM 1365 C CA . PHE A 1 204 ? -0.500 4.937 -1.721 1.00 17.55 204 PHE A CA 1
ATOM 1366 C C . PHE A 1 204 ? -1.861 4.285 -1.634 1.00 19.20 204 PHE A C 1
ATOM 1367 O O . PHE A 1 204 ? -2.210 3.665 -0.625 1.00 16.41 204 PHE A O 1
ATOM 1375 N N . PHE A 1 205 ? -2.633 4.386 -2.705 1.00 17.48 205 PHE A N 1
ATOM 1376 C CA . PHE A 1 205 ? -3.968 3.784 -2.678 1.00 17.84 205 PHE A CA 1
ATOM 1377 C C . PHE A 1 205 ? -4.425 3.463 -4.085 1.00 19.68 205 PHE A C 1
ATOM 1378 O O . PHE A 1 205 ? -3.764 3.829 -5.062 1.00 20.62 205 PHE A O 1
ATOM 1386 N N . SER A 1 206 ? -5.539 2.752 -4.178 1.00 17.23 206 SER A N 1
ATOM 1387 C CA . SER A 1 206 ? -6.131 2.459 -5.465 1.00 19.11 206 SER A CA 1
ATOM 1388 C C . SER A 1 206 ? -7.650 2.499 -5.276 1.00 20.54 206 SER A C 1
ATOM 1389 O O . SER A 1 206 ? -8.159 2.328 -4.148 1.00 19.55 206 SER A O 1
ATOM 1392 N N . TYR A 1 207 ? -8.364 2.770 -6.368 1.00 22.88 207 TYR A N 1
ATOM 1393 C CA . TYR A 1 207 ? -9.819 2.733 -6.360 1.00 24.34 207 TYR A CA 1
ATOM 1394 C C . TYR A 1 207 ? -10.308 2.332 -7.757 1.00 24.34 207 TYR A C 1
ATOM 1395 O O . TYR A 1 207 ? -9.599 2.464 -8.742 1.00 24.49 207 TYR A O 1
ATOM 1404 N N . ILE A 1 208 ? -11.504 1.782 -7.801 1.00 24.03 208 ILE A N 1
ATOM 1405 C CA . ILE A 1 208 ? -12.127 1.311 -9.022 1.00 26.89 208 ILE A CA 1
ATOM 1406 C C . ILE A 1 208 ? -12.601 2.519 -9.828 1.00 29.34 208 ILE A C 1
ATOM 1407 O O . ILE A 1 208 ? -13.312 3.393 -9.321 1.00 26.53 208 ILE A O 1
ATOM 1412 N N . THR A 1 209 ? -12.176 2.565 -11.078 1.00 32.29 209 THR A N 1
ATOM 1413 C CA . THR A 1 209 ? -12.513 3.680 -11.937 1.00 38.80 209 THR A CA 1
ATOM 1414 C C . THR A 1 209 ? -13.815 3.508 -12.687 1.00 42.85 209 THR A C 1
ATOM 1415 O O . THR A 1 209 ? -14.291 2.391 -12.875 1.00 43.23 209 THR A O 1
ATOM 1419 N N . GLU A 1 210 ? -14.372 4.637 -13.122 1.00 59.86 210 GLU A N 1
ATOM 1420 C CA . GLU A 1 210 ? -15.617 4.665 -13.885 1.00 64.83 210 GLU A CA 1
ATOM 1421 C C . GLU A 1 210 ? -15.397 4.118 -15.301 1.00 68.49 210 GLU A C 1
ATOM 1422 O O . GLU A 1 210 ? -16.340 4.008 -16.079 1.00 69.57 210 GLU A O 1
ATOM 1428 N N . ASP A 1 211 ? -14.153 3.783 -15.633 1.00 77.68 211 ASP A N 1
ATOM 1429 C CA . ASP A 1 211 ? -13.836 3.247 -16.954 1.00 82.46 211 ASP A CA 1
ATOM 1430 C C . ASP A 1 211 ? -14.441 4.093 -18.071 1.00 84.80 211 ASP A C 1
ATOM 1431 O O . ASP A 1 211 ? -13.901 5.138 -18.434 1.00 85.10 211 ASP A O 1
#

Foldseek 3Di:
DQQKKWPDDFHDLFFDFDPPDVDRFKDKTKIWGQDPQKIKIKIKIKGHDQVVQFQLLDQKHKTKWKWFAAQQQWTPQVPTRGNDIIDTPCSNLQRAFACVQAPEPDPVRQVSQKDWDWWWWQAPPPRDTFIWIKMWGKHHYNVDDRGPIMIMIMIMRHHPGRSDNHGDITMTGMDIDMHGGND

Radius of gyration: 16.29 Å; Cα contacts (8 Å, |Δi|>4): 478; chains: 1; bounding box: 42×35×45 Å

Solvent-accessible surface area: 9094 Å² total; per-residue (Å²): 129,128,50,10,6,47,19,8,131,129,14,80,52,2,0,37,24,48,158,156,30,149,98,35,2,0,66,0,29,0,32,0,49,36,89,51,37,80,0,64,7,83,0,17,1,52,3,51,32,110,78,0,16,81,31,9,42,80,113,72,8,74,4,65,0,66,0,16,0,31,76,68,2,73,16,41,37,163,46,1,21,0,62,66,84,25,108,62,109,165,122,23,90,17,9,0,0,7,50,107,28,25,19,28,118,38,110,138,119,20,93,78,0,83,38,128,19,80,2,88,3,94,0,58,118,92,152,46,100,34,77,0,70,2,34,0,17,1,0,0,98,76,78,54,79,123,6,24,15,4,0,38,0,52,3,48,3,111,18,114,119,26,0,7,104,85,76,15,77,1,50,4,40,54,22,136,15,52,3,82,3,51,105

Organism: Human adenovirus B serotype 35 (NCBI:txid10522)

Secondary structure (DSSP, 8-state):
---EEES-SS--S-B--SSS-SS--EEEEEEEEEETTEEEEEEEEEE-STTGGGGGGSSEEEEEEEEEE-TTS-B-TTTSSB-S--EE---GGGGSBPTTTS-SS-STT-GGGEEEEEEEEE-TTT--EEEEEEEEEESS---STT--EEEEEEEEEE-SS-S-SS----B---EEEEEEB--

InterPro domains:
  IPR000931 Adenovirus fibre protein [PR00307] (8-18)
  IPR000931 Adenovirus fibre protein [PR00307] (24-36)
  IPR000931 Adenovirus fibre protein [PR00307] (58-72)
  IPR000931 Adenovirus fibre protein [PR00307] (108-118)
  IPR000931 Adenovirus fibre protein [PR00307] (133-144)
  IPR000931 Adenovirus fibre protein [PR00307] (154-168)
  IPR000931 Adenovirus fibre protein [PR00307] (229-241)
  IPR000939 Adenoviral fibre protein, repeat/shaft region [PF00608] (33-73)
  IPR000939 Adenoviral fibre protein, repeat/shaft region [PF00608] (84-122)
  IPR000978 Adenoviral fibre protein, knob [PF00541] (130-321)
  IPR008982 Adenovirus pIV-like, attachment domain [G3DSA:2.60.90.10] (125-323)
  IPR008982 Adenovirus pIV-like, attachment domain [SSF49835] (131-322)
  IPR009013 Attachment protein shaft domain superfamily [SSF51225] (46-128)

CATH classification: 2.60.90.10

Nearest PDB structures (foldseek):
  2qlk-assembly1_A-3  TM=1.005E+00  e=1.582E-39  Human adenovirus 35
  3l88-assembly3_H  TM=9.823E-01  e=1.596E-33  Human adenovirus 21
  3l88-assembly2_F  TM=9.857E-01  e=6.018E-33  Human adenovirus 21
  3l88-assembly1_C  TM=9.834E-01  e=1.379E-32  Human adenovirus 21
  3l89-assembly4_J  TM=9.843E-01  e=6.857E-32  Human adenovirus 21

B-factor: mean 44.85, std 24.31, range [14.99, 148.45]

Sequence (183 aa):
SINTLWTGINPPPNCQIVENTNTNDGKLTLVLVKNGGLVNGYVSLVGVSDTVNQMFTQKTANIQLRLYFDSSGNLLTEESDLKIPLKNKSSSKAFMPSTTAYPFNTTTRDSENYIHGICYYMTSYDRSLFPLNISIMLNSRMISSNVAYAIQFEWNLNASESPESNIATLTTSPFFFSYITED